Protein AF-A0A8T4P168-F1 (afdb_monomer)

Solvent-accessible surface area (backbone atoms only — not comparable to full-atom values): 16308 Å² total; per-residue (Å²): 66,37,39,33,42,54,56,84,93,56,62,52,74,46,79,44,95,67,90,56,65,54,75,40,40,10,32,57,65,22,35,38,28,57,47,72,60,78,30,40,90,79,39,18,34,35,45,41,40,83,88,78,70,44,48,30,32,42,36,44,50,79,42,62,70,87,74,62,68,58,48,36,40,33,43,56,89,64,36,40,36,41,30,28,84,94,44,38,40,38,40,33,36,48,73,81,41,64,35,39,44,41,36,41,80,52,75,43,49,31,39,38,28,33,47,72,38,48,68,86,59,77,83,80,64,37,73,44,78,50,77,49,77,60,96,85,26,43,36,38,40,36,41,38,28,36,28,64,92,84,38,97,48,63,74,46,79,74,53,54,40,22,39,17,35,41,43,79,60,67,42,70,48,80,61,74,40,80,42,81,44,64,17,60,57,25,48,75,71,69,45,78,76,38,59,47,77,32,34,36,44,35,36,40,38,35,30,42,37,24,45,10,52,30,74,43,61,68,58,7,45,52,50,23,50,52,48,59,78,36,48,68,64,51,53,49,46,45,49,51,55,52,57,55,58,55,67,38,67,73,48,43,60,50,66,68,36,85,88,55,55,70,67,58,39,52,52,50,52,49,52,54,50,53,54,63,45,36,32,23,70,42,99,92,49,73,46,38,40,64,35,84,77,86,35,73,50,73,40,72,79,73,64,107

Radius of gyration: 19.45 Å; Cα contacts (8 Å, |Δi|>4): 668; chains: 1; bounding box: 45×46×57 Å

Mean predicted aligned error: 3.8 Å

Foldseek 3Di:
DKEWEDDPVLIDIDDDPDFDWDKFFQLQLWIAIDTQDAQDPQHATWDQDPVVRWIKHWFRDKAFPPDFGFPYWYDPLQWIWTDGPPKIWIWGRFHPFSKIKIFIPDKGKIWTKTDTDTSPDDDAPQWDWDWDDDPLKIKIKIWRADPVVHDVDHRHTDAIKIKIKHAPVSDKDFPFDWDKDANNVCVVVVNDPRIGTITRTMMDIHGIMMIGIDSDHVSNVVRRVVCRVCVPVRVVVSVVVLVVLCVDPVLCVQVVDPVHDSVVSSVVSSVSSVQVSQFNDDPSDTAGFLDPDPGSDHDPVSGD

pLDDT: mean 94.68, std 4.89, range [67.25, 98.88]

Nearest PDB structures (foldseek):
  2eab-assembly2_B  TM=3.728E-01  e=1.094E-02  Bifidobacterium bifidum
  2ead-assembly1_A  TM=3.447E-01  e=8.810E-03  Bifidobacterium bifidum
  2eab-assembly1_A  TM=3.494E-01  e=1.036E-02  Bifidobacterium bifidum
  2eac-assembly2_B  TM=3.313E-01  e=7.490E-03  Bifidobacterium bifidum

Structure (mmCIF, N/CA/C/O backbone):
data_AF-A0A8T4P168-F1
#
_entry.id   AF-A0A8T4P168-F1
#
loop_
_atom_site.group_PDB
_atom_site.id
_atom_site.type_symbol
_atom_site.label_atom_id
_atom_site.label_alt_id
_atom_site.label_comp_id
_atom_site.label_asym_id
_atom_site.label_entity_id
_atom_site.label_seq_id
_atom_site.pdbx_PDB_ins_code
_atom_site.Cartn_x
_atom_site.Cartn_y
_atom_site.Cartn_z
_atom_site.occupancy
_atom_site.B_iso_or_equiv
_atom_site.auth_seq_id
_atom_site.auth_comp_id
_atom_site.auth_asym_id
_atom_site.auth_atom_id
_atom_site.pdbx_PDB_model_num
ATOM 1 N N . MET A 1 1 ? -21.324 -8.044 0.693 1.00 90.69 1 MET A N 1
ATOM 2 C CA . MET A 1 1 ? -20.057 -8.363 1.399 1.00 90.69 1 MET A CA 1
ATOM 3 C C . MET A 1 1 ? -20.182 -7.927 2.852 1.00 90.69 1 MET A C 1
ATOM 5 O O . MET A 1 1 ? -20.802 -6.907 3.120 1.00 90.69 1 MET A O 1
ATOM 9 N N . GLU A 1 2 ? -19.637 -8.694 3.790 1.00 95.25 2 GLU A N 1
ATOM 10 C CA . GLU A 1 2 ? -19.641 -8.364 5.217 1.00 95.25 2 GLU A CA 1
ATOM 11 C C . GLU A 1 2 ? -18.409 -7.521 5.579 1.00 95.25 2 GLU A C 1
ATOM 13 O O . GLU A 1 2 ? -17.279 -7.892 5.273 1.00 95.25 2 GLU A O 1
ATOM 18 N N . VAL A 1 3 ? -18.611 -6.392 6.256 1.00 95.94 3 VAL A N 1
ATOM 19 C CA . VAL A 1 3 ? -17.542 -5.569 6.830 1.00 95.94 3 VAL A CA 1
ATOM 20 C C . VAL A 1 3 ? -17.550 -5.734 8.339 1.00 95.94 3 VAL A C 1
ATOM 22 O O . VAL A 1 3 ? -18.575 -5.504 8.981 1.00 95.94 3 VAL A O 1
ATOM 25 N N . VAL A 1 4 ? -16.405 -6.104 8.908 1.00 96.50 4 VAL A N 1
ATOM 26 C CA . VAL A 1 4 ? -16.240 -6.366 10.339 1.00 96.50 4 VAL A CA 1
ATOM 27 C C . VAL A 1 4 ? -15.205 -5.421 10.934 1.00 96.50 4 VAL A C 1
ATOM 29 O O . VAL A 1 4 ? -14.033 -5.434 10.567 1.00 96.50 4 VAL A O 1
ATOM 32 N N . HIS A 1 5 ? -15.609 -4.638 11.925 1.00 96.19 5 HIS A N 1
ATOM 33 C CA . HIS A 1 5 ? -14.686 -3.935 12.809 1.00 96.19 5 HIS A CA 1
ATOM 34 C C . HIS A 1 5 ? -14.495 -4.784 14.062 1.00 96.19 5 HIS A C 1
ATOM 36 O O . HIS A 1 5 ? -15.472 -5.135 14.727 1.00 96.19 5 HIS A O 1
ATOM 42 N N . SER A 1 6 ? -13.253 -5.145 14.383 1.00 93.31 6 SER A N 1
ATOM 43 C CA . SER A 1 6 ? -12.964 -6.091 15.468 1.00 93.31 6 SER A CA 1
ATOM 44 C C . SER A 1 6 ? -11.919 -5.541 16.432 1.00 93.31 6 SER A C 1
ATOM 46 O O . SER A 1 6 ? -10.730 -5.522 16.119 1.00 93.31 6 SER A O 1
ATOM 48 N N . LEU A 1 7 ? -12.358 -5.174 17.637 1.00 89.44 7 LEU A N 1
ATOM 49 C CA . LEU A 1 7 ? -11.515 -4.718 18.739 1.00 89.44 7 LEU A CA 1
ATOM 50 C C . LEU A 1 7 ? -11.841 -5.472 20.040 1.00 89.44 7 LEU A C 1
ATOM 52 O O . LEU A 1 7 ? -12.508 -4.960 20.941 1.00 89.44 7 LEU A O 1
ATOM 56 N N . GLY A 1 8 ? -11.370 -6.716 20.147 1.00 84.00 8 GLY A N 1
ATOM 57 C CA . GLY A 1 8 ? -11.671 -7.576 21.296 1.00 84.00 8 GLY A CA 1
ATOM 58 C C . GLY A 1 8 ? -13.181 -7.774 21.455 1.00 84.00 8 GLY A C 1
ATOM 59 O O . GLY A 1 8 ? -13.846 -8.211 20.522 1.00 84.00 8 GLY A O 1
ATOM 60 N N . ILE A 1 9 ? -13.731 -7.415 22.619 1.00 82.06 9 ILE A N 1
ATOM 61 C CA . ILE A 1 9 ? -15.180 -7.498 22.886 1.00 82.06 9 ILE A CA 1
ATOM 62 C C . ILE A 1 9 ? -16.007 -6.434 22.143 1.00 82.06 9 ILE A C 1
ATOM 64 O O . ILE A 1 9 ? -17.230 -6.547 22.066 1.00 82.06 9 ILE A O 1
ATOM 68 N N . LEU A 1 10 ? -15.366 -5.380 21.626 1.00 89.06 10 LEU A N 1
ATOM 69 C CA . LEU A 1 10 ? -16.012 -4.365 20.801 1.00 89.06 10 LEU A CA 1
ATOM 70 C C . LEU A 1 10 ? -15.901 -4.791 19.340 1.00 89.06 10 LEU A C 1
ATOM 72 O O . LEU A 1 10 ? -14.904 -4.518 18.675 1.00 89.06 10 LEU A O 1
ATOM 76 N N . SER A 1 11 ? -16.936 -5.456 18.840 1.00 91.94 11 SER A N 1
ATOM 77 C CA . SER A 1 11 ? -17.046 -5.788 17.425 1.00 91.94 11 SER A CA 1
ATOM 78 C C . SER A 1 11 ? -18.383 -5.336 16.856 1.00 91.94 11 SER A C 1
ATOM 80 O O . SER A 1 11 ? -19.391 -5.288 17.565 1.00 91.94 11 SER A O 1
ATOM 82 N N . LEU A 1 12 ? -18.354 -4.966 15.581 1.00 94.38 12 LEU A N 1
ATOM 83 C CA . LEU A 1 12 ? -19.518 -4.628 14.784 1.00 94.38 12 LEU A CA 1
ATOM 84 C C . LEU A 1 12 ? -19.337 -5.222 13.398 1.00 94.38 12 LEU A C 1
ATOM 86 O O . LEU A 1 12 ? -18.260 -5.104 12.811 1.00 94.38 12 LEU A O 1
ATOM 90 N N . ASN A 1 13 ? -20.398 -5.820 12.882 1.00 94.94 13 ASN A N 1
ATOM 91 C CA . ASN A 1 13 ? -20.471 -6.312 11.522 1.00 94.94 13 ASN A CA 1
ATOM 92 C C . ASN A 1 13 ? -21.625 -5.642 10.773 1.00 94.94 13 ASN A C 1
ATOM 94 O O . ASN A 1 13 ? -22.653 -5.291 11.355 1.00 94.94 13 ASN A O 1
ATOM 98 N N . ARG A 1 14 ? -21.440 -5.434 9.471 1.00 94.00 14 ARG A N 1
ATOM 99 C CA . ARG A 1 14 ? -22.464 -4.871 8.593 1.00 94.00 14 ARG A CA 1
ATOM 100 C C . ARG A 1 14 ? -22.331 -5.450 7.195 1.00 94.00 14 ARG A C 1
ATOM 102 O O . ARG A 1 14 ? -21.229 -5.521 6.663 1.00 94.00 14 ARG A O 1
ATOM 109 N N . ASN A 1 15 ? -23.455 -5.803 6.585 1.00 95.81 15 ASN A N 1
ATOM 110 C CA . ASN A 1 15 ? -23.491 -6.146 5.169 1.00 95.81 15 ASN A CA 1
ATOM 111 C C . ASN A 1 15 ? -23.587 -4.876 4.323 1.00 95.81 15 ASN A C 1
ATOM 113 O O . ASN A 1 15 ? -24.364 -3.972 4.638 1.00 95.81 15 ASN A O 1
ATOM 117 N N . VAL A 1 16 ? -22.777 -4.822 3.272 1.00 92.88 16 VAL A N 1
ATOM 118 C CA . VAL A 1 16 ? -22.724 -3.731 2.297 1.00 92.88 16 VAL A CA 1
ATOM 119 C C . VAL A 1 16 ? -22.718 -4.304 0.882 1.00 92.88 16 VAL A C 1
ATOM 121 O O . VAL A 1 16 ? -22.097 -5.344 0.630 1.00 92.88 16 VAL A O 1
ATOM 124 N N . ASP A 1 17 ? -23.375 -3.595 -0.032 1.00 88.94 17 ASP A N 1
ATOM 125 C CA . ASP A 1 17 ? -23.484 -3.956 -1.454 1.00 88.94 17 ASP A CA 1
ATOM 126 C C . ASP A 1 17 ? -22.565 -3.098 -2.343 1.00 88.94 17 ASP A C 1
ATOM 128 O O . ASP A 1 17 ? -22.668 -3.094 -3.566 1.00 88.94 17 ASP A O 1
ATOM 132 N N . GLU A 1 18 ? -21.640 -2.371 -1.719 1.00 87.88 18 GLU A N 1
ATOM 133 C CA . GLU A 1 18 ? -20.690 -1.477 -2.375 1.00 87.88 18 GLU A CA 1
ATOM 134 C C . GLU A 1 18 ? -19.318 -2.144 -2.555 1.00 87.88 18 GLU A C 1
ATOM 136 O O . GLU A 1 18 ? -18.933 -3.057 -1.815 1.00 87.88 18 GLU A O 1
ATOM 141 N N . ASN A 1 19 ? -18.534 -1.646 -3.516 1.00 90.62 19 ASN A N 1
ATOM 142 C CA . ASN A 1 19 ? -17.121 -1.996 -3.619 1.00 90.62 19 ASN A CA 1
ATOM 143 C C . ASN A 1 19 ? -16.352 -1.294 -2.498 1.00 90.62 19 ASN A C 1
ATOM 145 O O . ASN A 1 19 ? -15.977 -0.131 -2.634 1.00 90.62 19 ASN A O 1
ATOM 149 N N . VAL A 1 20 ? -16.124 -1.997 -1.391 1.00 92.56 20 VAL A N 1
ATOM 150 C CA . VAL A 1 20 ? -15.368 -1.451 -0.262 1.00 92.56 20 VAL A CA 1
ATOM 151 C C . VAL A 1 20 ? -13.930 -1.953 -0.243 1.00 92.56 20 VAL A C 1
ATOM 153 O O . VAL A 1 20 ? -13.579 -2.988 -0.818 1.00 92.56 20 VAL A O 1
ATOM 156 N N . GLY A 1 21 ? -13.094 -1.197 0.452 1.00 94.81 21 GLY A N 1
ATOM 157 C CA . GLY A 1 21 ? -11.687 -1.494 0.627 1.00 94.81 21 GLY A CA 1
ATOM 158 C C . GLY A 1 21 ? -11.177 -0.981 1.958 1.00 94.81 21 GLY A C 1
ATOM 159 O O . GLY A 1 21 ? -11.940 -0.598 2.846 1.00 94.81 21 GLY A O 1
ATOM 160 N N . PHE A 1 22 ? -9.862 -0.968 2.087 1.00 96.50 22 PHE A N 1
ATOM 161 C CA . PHE A 1 22 ? -9.174 -0.433 3.252 1.00 96.50 22 PHE A CA 1
ATOM 162 C C . PHE A 1 22 ? -8.092 0.557 2.825 1.00 96.50 22 PHE A C 1
ATOM 164 O O . PHE A 1 22 ? -7.719 0.638 1.652 1.00 96.50 22 PHE A O 1
ATOM 171 N N . LEU A 1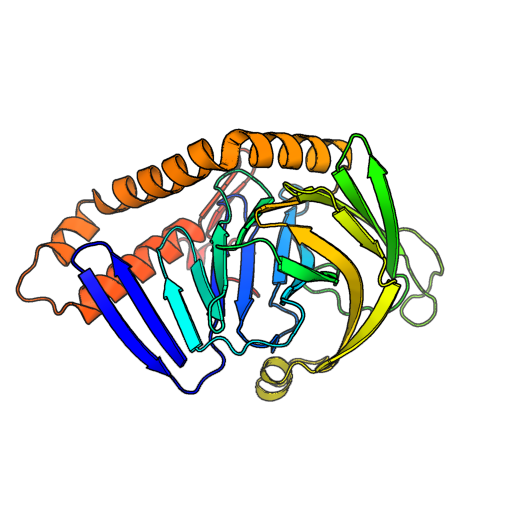 23 ? -7.583 1.306 3.798 1.00 97.38 23 LEU A N 1
ATOM 172 C CA . LEU A 1 23 ? -6.402 2.142 3.651 1.00 97.38 23 LEU A CA 1
ATOM 173 C C . LEU A 1 23 ? -5.518 1.952 4.883 1.00 97.38 23 LEU A C 1
ATOM 175 O O . LEU A 1 23 ? -5.997 2.064 6.010 1.00 97.38 23 LEU A O 1
ATOM 179 N N . LEU A 1 24 ? -4.239 1.658 4.662 1.00 97.81 24 LEU A N 1
ATOM 180 C CA . LEU A 1 24 ? -3.225 1.530 5.710 1.00 97.81 24 LEU A CA 1
ATOM 181 C C . LEU A 1 24 ? -2.062 2.469 5.391 1.00 97.81 24 LEU A C 1
ATOM 183 O O . LEU A 1 24 ? -1.682 2.601 4.230 1.00 97.81 24 LEU A O 1
ATOM 187 N N . THR A 1 25 ? -1.481 3.102 6.406 1.00 96.94 25 THR A N 1
ATOM 188 C CA . THR A 1 25 ? -0.329 4.009 6.266 1.00 96.94 25 THR A CA 1
ATOM 189 C C . THR A 1 25 ? 0.834 3.520 7.122 1.00 96.94 25 THR A C 1
ATOM 191 O O . THR A 1 25 ? 0.656 2.647 7.964 1.00 96.94 25 THR A O 1
ATOM 194 N N . ASN A 1 26 ? 2.023 4.086 6.916 1.00 95.62 26 ASN A N 1
ATOM 195 C CA . ASN A 1 26 ? 3.238 3.706 7.645 1.00 95.62 26 ASN A CA 1
ATOM 196 C C . ASN A 1 26 ? 3.860 4.848 8.474 1.00 95.62 26 ASN A C 1
ATOM 198 O O . ASN A 1 26 ? 5.039 4.782 8.828 1.00 95.62 26 ASN A O 1
ATOM 202 N N . LYS A 1 27 ? 3.129 5.950 8.698 1.00 93.19 27 LYS A N 1
ATOM 203 C CA . LYS A 1 27 ? 3.628 7.198 9.323 1.00 93.19 27 LYS A CA 1
ATOM 204 C C . LYS A 1 27 ? 4.854 7.857 8.656 1.00 93.19 27 LYS A C 1
ATOM 206 O O . LYS A 1 27 ? 5.373 8.848 9.166 1.00 93.19 27 LYS A O 1
ATOM 211 N N . LYS A 1 28 ? 5.283 7.373 7.486 1.00 94.25 28 LYS A N 1
ATOM 212 C CA . LYS A 1 28 ? 6.242 8.027 6.575 1.00 94.25 28 LYS A CA 1
ATOM 213 C C . LYS A 1 28 ? 5.550 8.659 5.367 1.00 94.25 28 LYS A C 1
ATOM 215 O O . LYS A 1 28 ? 6.213 9.091 4.436 1.00 94.25 28 LYS A O 1
ATOM 220 N N . GLY A 1 29 ? 4.221 8.699 5.369 1.00 94.56 29 GLY A N 1
ATOM 221 C CA . GLY A 1 29 ? 3.399 9.221 4.280 1.00 94.56 29 GLY A CA 1
ATOM 222 C C . GLY A 1 29 ? 3.066 8.193 3.194 1.00 94.56 29 GLY A C 1
ATOM 223 O O . GLY A 1 29 ? 2.070 8.346 2.494 1.00 94.56 29 GLY A O 1
ATOM 224 N N . SER A 1 30 ? 3.821 7.103 3.083 1.00 97.25 30 SER A N 1
ATOM 225 C CA . SER A 1 30 ? 3.464 6.000 2.188 1.00 97.25 30 SER A CA 1
ATOM 226 C C . SER A 1 30 ? 2.226 5.261 2.710 1.00 97.25 30 SER A C 1
ATOM 228 O O . SER A 1 30 ? 1.982 5.171 3.920 1.00 97.25 30 SER A O 1
ATOM 230 N N . TYR A 1 31 ? 1.432 4.716 1.794 1.00 98.19 31 TYR A N 1
ATOM 231 C CA . TYR A 1 31 ? 0.180 4.041 2.128 1.00 98.19 31 TYR A CA 1
ATOM 232 C C . TYR A 1 31 ? -0.154 2.948 1.117 1.00 98.19 31 TYR A C 1
ATOM 234 O O . TYR A 1 31 ? 0.346 2.945 -0.007 1.00 98.19 31 TYR A O 1
ATOM 242 N N . CYS A 1 32 ? -1.029 2.028 1.508 1.00 98.31 32 CYS A N 1
ATOM 243 C CA . CYS A 1 32 ? -1.715 1.148 0.576 1.00 98.31 32 CYS A CA 1
ATOM 244 C C . CYS A 1 32 ? -3.224 1.337 0.689 1.00 98.31 32 CYS A C 1
ATOM 246 O O . CYS A 1 32 ? -3.750 1.612 1.769 1.00 98.31 32 CYS A O 1
ATOM 248 N N . SER A 1 33 ? -3.925 1.196 -0.430 1.00 97.56 33 SER A N 1
ATOM 249 C CA . SER A 1 33 ? -5.377 1.145 -0.458 1.00 97.56 33 SER A CA 1
ATOM 250 C C . SER A 1 33 ? -5.846 0.138 -1.493 1.00 97.56 33 SER A C 1
ATOM 252 O O . SER A 1 33 ? -5.661 0.344 -2.689 1.00 97.56 33 SER A O 1
ATOM 254 N N . PHE A 1 34 ? -6.449 -0.953 -1.027 1.00 96.88 34 PHE A N 1
ATOM 255 C CA . PHE A 1 34 ? -6.939 -2.027 -1.884 1.00 96.88 34 PHE A CA 1
ATOM 256 C C . PHE A 1 34 ? -8.421 -2.277 -1.636 1.00 96.88 34 PHE A C 1
ATOM 258 O O . PHE A 1 34 ? -8.897 -2.251 -0.500 1.00 96.88 34 PHE A O 1
ATOM 265 N N . TYR A 1 35 ? -9.132 -2.523 -2.730 1.00 94.12 35 TYR A N 1
ATOM 266 C CA . TYR A 1 35 ? -10.568 -2.784 -2.782 1.00 94.12 35 TYR A CA 1
ATOM 267 C C . TYR A 1 35 ? -10.808 -4.206 -3.301 1.00 94.12 35 TYR A C 1
ATOM 269 O O . TYR A 1 35 ? -9.853 -4.894 -3.675 1.00 94.12 35 TYR A O 1
ATOM 277 N N . ASN A 1 36 ? -12.056 -4.681 -3.285 1.00 87.50 36 ASN A N 1
ATOM 278 C CA . ASN A 1 36 ? -12.392 -5.986 -3.868 1.00 87.50 36 ASN A CA 1
ATOM 279 C C . ASN A 1 36 ? -12.063 -6.017 -5.369 1.00 87.50 36 ASN A C 1
ATOM 281 O O . ASN A 1 36 ? -11.365 -6.914 -5.836 1.00 87.50 36 ASN A O 1
ATOM 285 N N . ALA A 1 37 ? -12.500 -4.987 -6.090 1.00 88.56 37 ALA A N 1
ATOM 286 C CA . ALA A 1 37 ? -12.103 -4.729 -7.466 1.00 88.56 37 ALA A CA 1
ATOM 287 C C . ALA A 1 37 ? -11.434 -3.349 -7.554 1.00 88.56 37 ALA A C 1
ATOM 289 O O . ALA A 1 37 ? -11.946 -2.403 -6.941 1.00 88.56 37 ALA A O 1
ATOM 290 N N . PRO A 1 38 ? -10.331 -3.192 -8.306 1.00 92.50 38 PRO A N 1
ATOM 291 C CA . PRO A 1 38 ? -9.791 -1.870 -8.577 1.00 92.50 38 PRO A CA 1
ATOM 292 C C . PRO A 1 38 ? -10.824 -1.011 -9.304 1.00 92.50 38 PRO A C 1
ATOM 294 O O . PRO A 1 38 ? -11.298 -1.367 -10.380 1.00 92.50 38 PRO A O 1
ATOM 297 N N . SER A 1 39 ? -11.191 0.114 -8.701 1.00 95.31 39 SER A N 1
ATOM 298 C CA . SER A 1 39 ? -12.195 1.041 -9.228 1.00 95.31 39 SER A CA 1
ATOM 299 C C . SER A 1 39 ? -11.666 2.460 -9.404 1.00 95.31 39 SER A C 1
ATOM 301 O O . SER A 1 39 ? -12.339 3.270 -10.035 1.00 95.31 39 SER A O 1
ATOM 303 N N . SER A 1 40 ? -10.467 2.768 -8.896 1.00 96.06 40 SER A N 1
ATOM 304 C CA . SER A 1 40 ? -9.823 4.075 -9.052 1.00 96.06 40 SER A CA 1
ATOM 305 C C . SER A 1 40 ? -8.318 3.956 -9.269 1.00 96.06 40 SER A C 1
ATOM 307 O O . SER A 1 40 ? -7.636 3.193 -8.585 1.00 96.06 40 SER A O 1
ATOM 309 N N . ARG A 1 41 ? -7.756 4.811 -10.131 1.00 94.75 41 ARG A N 1
ATOM 310 C CA . ARG A 1 41 ? -6.303 4.933 -10.350 1.00 94.75 41 ARG A CA 1
ATOM 311 C C . ARG A 1 41 ? -5.532 5.367 -9.102 1.00 94.75 41 ARG A C 1
ATOM 313 O O . ARG A 1 41 ? -4.309 5.214 -9.060 1.00 94.75 41 ARG A O 1
ATOM 320 N N . TYR A 1 42 ? -6.242 5.874 -8.096 1.00 95.00 42 TYR A N 1
ATOM 321 C CA . TYR A 1 42 ? -5.718 6.286 -6.796 1.00 95.00 42 TYR A CA 1
ATOM 322 C C . TYR A 1 42 ? -5.738 5.174 -5.730 1.00 95.00 42 TYR A C 1
ATOM 324 O O . TYR A 1 42 ? -5.383 5.422 -4.581 1.00 95.00 42 TYR A O 1
ATOM 332 N N . GLN A 1 43 ? -6.124 3.951 -6.101 1.00 96.94 43 GLN A N 1
ATOM 333 C CA . GLN A 1 43 ? -5.935 2.739 -5.300 1.00 96.94 43 GLN A CA 1
ATOM 334 C C . GLN A 1 43 ? -4.610 2.062 -5.677 1.00 96.94 43 GLN A C 1
ATOM 336 O O . GLN A 1 43 ? -4.100 2.259 -6.784 1.00 96.94 43 GLN A O 1
ATOM 341 N N . GLY A 1 44 ? -4.037 1.298 -4.751 1.00 98.06 44 GLY A N 1
ATOM 342 C CA . GLY A 1 44 ? -2.757 0.611 -4.908 1.00 98.06 44 GLY A CA 1
ATOM 343 C C . GLY A 1 44 ? -1.803 0.812 -3.732 1.00 98.06 44 GLY A C 1
ATOM 344 O O . GLY A 1 44 ? -2.201 1.255 -2.656 1.00 98.06 44 GLY A O 1
ATOM 345 N N . LEU A 1 45 ? -0.526 0.500 -3.946 1.00 98.81 45 LEU A N 1
ATOM 346 C CA . LEU A 1 45 ? 0.573 0.779 -3.021 1.00 98.81 45 LEU A CA 1
ATOM 347 C C . LEU A 1 45 ? 1.335 2.027 -3.481 1.00 98.81 45 LEU A C 1
ATOM 349 O O . LEU A 1 45 ? 1.777 2.099 -4.633 1.00 98.81 45 LEU A O 1
ATOM 353 N N . PHE A 1 46 ? 1.509 2.980 -2.571 1.00 98.62 46 PHE A N 1
ATOM 354 C CA . PHE A 1 46 ? 2.113 4.279 -2.828 1.00 98.62 46 PHE A CA 1
ATOM 355 C C . PHE A 1 46 ? 3.293 4.552 -1.899 1.00 98.62 46 PHE A C 1
ATOM 357 O O . PHE A 1 46 ? 3.245 4.267 -0.705 1.00 98.62 46 PHE A O 1
ATOM 364 N N . TYR A 1 47 ? 4.323 5.164 -2.468 1.00 98.06 47 TYR A N 1
ATOM 365 C CA . TYR A 1 47 ? 5.548 5.612 -1.829 1.00 98.06 47 TYR A CA 1
ATOM 366 C C . TYR A 1 47 ? 5.587 7.139 -1.783 1.00 98.06 47 TYR A C 1
ATOM 368 O O . TYR A 1 47 ? 5.484 7.793 -2.824 1.00 98.06 47 TYR A O 1
ATOM 376 N N . PHE A 1 48 ? 5.786 7.697 -0.594 1.00 96.88 48 PHE A N 1
ATOM 377 C CA . PHE A 1 48 ? 6.021 9.122 -0.404 1.00 96.88 48 PHE A CA 1
ATOM 378 C C . PHE A 1 48 ? 7.523 9.417 -0.343 1.00 96.88 48 PHE A C 1
ATOM 380 O O . PHE A 1 48 ? 8.239 8.890 0.515 1.00 96.88 48 PHE A O 1
ATOM 387 N N . ASP A 1 49 ? 7.998 10.267 -1.250 1.00 94.50 49 ASP A N 1
ATOM 388 C CA . ASP A 1 49 ? 9.353 10.806 -1.217 1.00 94.50 49 ASP A CA 1
ATOM 389 C C . ASP A 1 49 ? 9.374 12.063 -0.348 1.00 94.50 49 ASP A C 1
ATOM 391 O O . ASP A 1 49 ? 8.963 13.141 -0.770 1.00 94.50 49 ASP A O 1
ATOM 395 N N . GLU A 1 50 ? 9.893 11.934 0.869 1.00 90.06 50 GLU A N 1
ATOM 396 C CA . GLU A 1 50 ? 9.987 13.051 1.808 1.00 90.06 50 GLU A CA 1
ATOM 397 C C . GLU A 1 50 ? 10.890 14.195 1.322 1.00 90.06 50 GLU A C 1
ATOM 399 O O . GLU A 1 50 ? 10.743 15.325 1.781 1.00 90.06 50 GLU A O 1
ATOM 404 N N . LYS A 1 51 ? 11.834 13.936 0.408 1.00 90.19 51 LYS A N 1
ATOM 405 C CA . LYS A 1 51 ? 12.762 14.972 -0.062 1.00 90.19 51 LYS A CA 1
ATOM 406 C C . LYS A 1 51 ? 12.099 15.886 -1.074 1.00 90.19 51 LYS A C 1
ATOM 408 O O . LYS A 1 51 ? 12.340 17.088 -1.054 1.00 90.19 51 LYS A O 1
ATOM 413 N N . THR A 1 52 ? 11.303 15.311 -1.971 1.00 92.06 52 THR A N 1
ATOM 414 C CA . THR A 1 52 ? 10.617 16.071 -3.022 1.00 92.06 52 THR A CA 1
ATOM 415 C C . THR A 1 52 ? 9.163 16.375 -2.680 1.00 92.06 52 THR A C 1
ATOM 417 O O . THR A 1 52 ? 8.535 17.157 -3.383 1.00 92.06 52 THR A O 1
ATOM 420 N N . MET A 1 53 ? 8.639 15.796 -1.593 1.00 91.69 53 MET A N 1
ATOM 421 C CA . MET A 1 53 ? 7.226 15.852 -1.203 1.00 91.69 53 MET A CA 1
ATOM 422 C C . MET A 1 53 ? 6.286 15.271 -2.273 1.00 91.69 53 MET A C 1
ATOM 424 O O . MET A 1 53 ? 5.102 15.606 -2.329 1.00 91.69 53 MET A O 1
ATOM 428 N N . ASP A 1 54 ? 6.806 14.372 -3.111 1.00 94.69 54 ASP A N 1
ATOM 429 C CA . ASP A 1 54 ? 6.041 13.697 -4.154 1.00 94.69 54 ASP A CA 1
ATOM 430 C C . ASP A 1 54 ? 5.516 12.345 -3.683 1.00 94.69 54 ASP A C 1
ATOM 432 O O . ASP A 1 54 ? 6.140 11.629 -2.900 1.00 94.69 54 ASP A O 1
ATOM 436 N N . MET A 1 55 ? 4.395 11.938 -4.269 1.00 97.38 55 MET A N 1
ATOM 437 C CA . MET A 1 55 ? 3.818 10.614 -4.083 1.00 97.38 55 MET A CA 1
ATOM 438 C C . MET A 1 55 ? 3.922 9.813 -5.379 1.00 97.38 55 MET A C 1
ATOM 440 O O . MET A 1 55 ? 3.480 10.285 -6.430 1.00 97.38 55 MET A O 1
ATOM 444 N N . TYR A 1 56 ? 4.428 8.586 -5.300 1.00 98.19 56 TYR A N 1
ATOM 445 C CA . TYR A 1 56 ? 4.576 7.664 -6.424 1.00 98.19 56 TYR A CA 1
ATOM 446 C C . TYR A 1 56 ? 3.762 6.396 -6.181 1.00 98.19 56 TYR A C 1
ATOM 448 O O . TYR A 1 56 ? 3.863 5.782 -5.126 1.00 98.19 56 TYR A O 1
ATOM 456 N N . LYS A 1 57 ? 2.969 5.974 -7.161 1.00 98.38 57 LYS A N 1
ATOM 457 C CA . LYS A 1 57 ? 2.337 4.652 -7.166 1.00 98.38 57 LYS A CA 1
ATOM 458 C C . LYS A 1 57 ? 3.367 3.609 -7.591 1.00 98.38 57 LYS A C 1
ATOM 460 O O . LYS A 1 57 ? 4.228 3.925 -8.408 1.00 98.38 57 LYS A O 1
ATOM 465 N N . PHE A 1 58 ? 3.269 2.398 -7.051 1.00 98.62 58 PHE A N 1
ATOM 466 C CA . PHE A 1 58 ? 4.096 1.243 -7.412 1.00 98.62 58 PHE A CA 1
ATOM 467 C C . PHE A 1 58 ? 3.228 0.071 -7.876 1.00 98.62 58 PHE A C 1
ATOM 469 O O . PHE A 1 58 ? 3.266 -0.330 -9.040 1.00 98.62 58 PHE A O 1
ATOM 476 N N . ILE A 1 59 ? 2.420 -0.463 -6.959 1.00 98.75 59 ILE A N 1
ATOM 477 C CA . ILE A 1 59 ? 1.529 -1.599 -7.207 1.00 98.75 59 ILE A CA 1
ATOM 478 C C . ILE A 1 59 ? 0.127 -1.048 -7.430 1.00 98.75 59 ILE A C 1
ATOM 480 O O . ILE A 1 59 ? -0.328 -0.193 -6.675 1.00 98.75 59 ILE A O 1
ATOM 484 N N . GLU A 1 60 ? -0.560 -1.528 -8.457 1.00 97.94 60 GLU A N 1
ATOM 485 C CA . GLU A 1 60 ? -1.970 -1.229 -8.681 1.00 97.94 60 GLU A CA 1
ATOM 486 C C . GLU A 1 60 ? -2.864 -2.190 -7.906 1.00 97.94 60 GLU A C 1
ATOM 488 O O . GLU A 1 60 ? -3.688 -1.739 -7.114 1.00 97.94 60 GLU A O 1
ATOM 493 N N . AS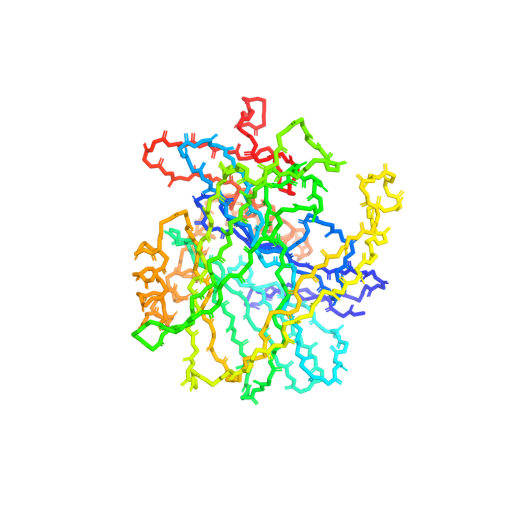N A 1 61 ? -2.635 -3.495 -8.049 1.00 96.94 61 ASN A N 1
ATOM 494 C CA . ASN A 1 61 ? -3.372 -4.509 -7.312 1.00 96.94 61 ASN A CA 1
ATOM 495 C C . ASN A 1 61 ? -2.549 -5.788 -7.104 1.00 96.94 61 ASN A C 1
ATOM 497 O O . ASN A 1 61 ? -1.587 -6.068 -7.828 1.00 96.94 61 ASN A O 1
ATOM 501 N N . ILE A 1 62 ? -2.969 -6.573 -6.114 1.00 96.75 62 ILE A N 1
ATOM 502 C CA . ILE A 1 62 ? -2.506 -7.937 -5.855 1.00 96.75 62 ILE A CA 1
ATOM 503 C C . ILE A 1 62 ? -3.730 -8.848 -5.953 1.00 96.75 62 ILE A C 1
ATOM 505 O O . ILE A 1 62 ? -4.689 -8.695 -5.189 1.00 96.75 62 ILE A O 1
ATOM 509 N N . GLU A 1 63 ? -3.709 -9.781 -6.902 1.00 94.81 63 GLU A N 1
ATOM 510 C CA . GLU A 1 63 ? -4.839 -10.677 -7.167 1.00 94.81 63 GLU A CA 1
ATOM 511 C C . GLU A 1 63 ? -4.433 -12.128 -6.959 1.00 94.81 63 GLU A C 1
ATOM 513 O O . GLU A 1 63 ? -3.440 -12.582 -7.516 1.00 94.81 63 GLU A O 1
ATOM 518 N N . ILE A 1 64 ? -5.230 -12.872 -6.197 1.00 93.06 64 ILE A N 1
ATOM 519 C CA . ILE A 1 64 ? -5.071 -14.321 -6.070 1.00 93.06 64 ILE A CA 1
ATOM 520 C C . ILE A 1 64 ? -5.523 -14.974 -7.378 1.00 93.06 64 ILE A C 1
ATOM 522 O O . ILE A 1 64 ? -6.567 -14.615 -7.931 1.00 93.06 64 ILE A O 1
ATOM 526 N N . ASN A 1 65 ? -4.731 -15.917 -7.882 1.00 86.88 65 ASN A N 1
ATOM 527 C CA . ASN A 1 65 ? -5.067 -16.675 -9.080 1.00 86.88 65 ASN A CA 1
ATOM 528 C C . ASN A 1 65 ? -6.311 -17.557 -8.830 1.00 86.88 65 ASN A C 1
ATOM 530 O O . ASN A 1 65 ? -6.411 -18.177 -7.780 1.00 86.88 65 ASN A O 1
ATOM 534 N N . GLY A 1 66 ? -7.247 -17.627 -9.784 1.00 75.25 66 GLY A N 1
ATOM 535 C CA . GLY A 1 66 ? -8.464 -18.457 -9.662 1.00 75.25 66 GLY A CA 1
ATOM 536 C C . GLY A 1 66 ? -9.779 -17.717 -9.371 1.00 75.25 66 GLY A C 1
ATOM 537 O O . GLY A 1 66 ? -10.825 -18.342 -9.458 1.00 75.25 66 GLY A O 1
ATOM 538 N N . ASN A 1 67 ? -9.737 -16.391 -9.172 1.00 67.62 67 ASN A N 1
ATOM 539 C CA . ASN A 1 67 ? -10.883 -15.491 -8.949 1.00 67.62 67 ASN A CA 1
ATOM 540 C C . ASN A 1 67 ? -11.779 -15.850 -7.753 1.00 67.62 67 ASN A C 1
ATOM 542 O O . ASN A 1 67 ? -12.778 -16.549 -7.889 1.00 67.62 67 ASN A O 1
ATOM 546 N N . ASN A 1 68 ? -11.494 -15.229 -6.609 1.00 67.25 68 ASN A N 1
ATOM 547 C CA . ASN A 1 68 ? -12.274 -15.420 -5.396 1.00 67.25 68 ASN A CA 1
ATOM 548 C C . ASN A 1 68 ? -12.820 -14.059 -4.952 1.00 67.25 68 ASN A C 1
ATOM 550 O O . ASN A 1 68 ? -12.064 -13.194 -4.494 1.00 67.25 68 ASN A O 1
ATOM 554 N N . ASN A 1 69 ? -14.129 -13.860 -5.112 1.00 84.44 69 ASN A N 1
ATOM 555 C CA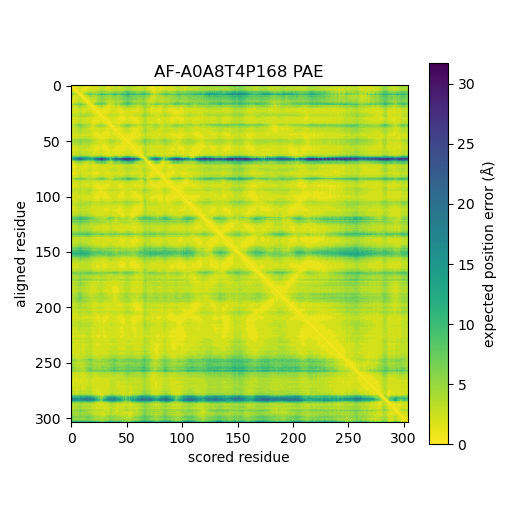 . ASN A 1 69 ? -14.820 -12.663 -4.638 1.00 84.44 69 ASN A CA 1
ATOM 556 C C . ASN A 1 69 ? -14.575 -12.471 -3.135 1.00 84.44 69 ASN A C 1
ATOM 558 O O . ASN A 1 69 ? -14.699 -13.414 -2.348 1.00 84.44 69 ASN A O 1
ATOM 562 N N . VAL A 1 70 ? -14.263 -11.242 -2.716 1.00 86.75 70 VAL A N 1
ATOM 563 C CA . VAL A 1 70 ? -14.159 -10.920 -1.290 1.00 86.75 70 VAL A CA 1
ATOM 564 C C . VAL A 1 70 ? -15.559 -10.900 -0.692 1.00 86.75 70 VAL A C 1
ATOM 566 O O . VAL A 1 70 ? -16.382 -10.050 -1.033 1.00 86.75 70 VAL A O 1
ATOM 569 N N . PHE A 1 71 ? -15.833 -11.822 0.225 1.00 90.44 71 PHE A N 1
ATOM 570 C CA . PHE A 1 71 ? -17.118 -11.872 0.925 1.00 90.44 71 PHE A CA 1
ATOM 571 C C . PHE A 1 71 ? -17.046 -11.240 2.317 1.00 90.44 71 PHE A C 1
ATOM 573 O O . PHE A 1 71 ? -18.081 -10.824 2.834 1.00 90.44 71 PHE A O 1
ATOM 580 N N . ASN A 1 72 ? -15.844 -11.112 2.892 1.00 95.00 72 ASN A N 1
ATOM 581 C CA . ASN A 1 72 ? -15.616 -10.484 4.191 1.00 95.00 72 ASN A CA 1
ATOM 582 C C . ASN A 1 72 ? -14.387 -9.558 4.154 1.00 95.00 72 ASN A C 1
ATOM 584 O O . ASN A 1 72 ? -13.319 -9.958 3.683 1.00 95.00 72 ASN A O 1
ATOM 588 N N . LEU A 1 73 ? -14.540 -8.340 4.675 1.00 96.62 73 LEU A N 1
ATOM 589 C CA . LEU A 1 73 ? -13.452 -7.406 4.956 1.00 96.62 73 LEU A CA 1
ATOM 590 C C . LEU A 1 73 ? -13.431 -7.094 6.450 1.00 96.62 73 LEU A C 1
ATOM 592 O O . LEU A 1 73 ? -14.384 -6.543 6.998 1.00 96.62 73 LEU A O 1
ATOM 596 N N . LYS A 1 74 ? -12.304 -7.355 7.097 1.00 97.06 74 LYS A N 1
ATOM 597 C CA . LYS A 1 74 ? -12.089 -7.059 8.506 1.00 97.06 74 LYS A CA 1
ATOM 598 C C . LYS A 1 74 ? -11.083 -5.932 8.680 1.00 97.06 74 LYS A C 1
ATOM 600 O O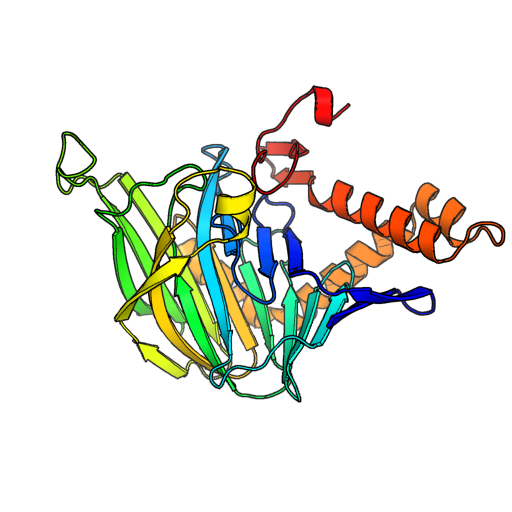 . LYS A 1 74 ? -9.947 -5.994 8.213 1.00 97.06 74 LYS A O 1
ATOM 605 N N . ASN A 1 75 ? -11.500 -4.925 9.434 1.00 97.12 75 ASN A N 1
ATOM 606 C CA . ASN A 1 75 ? -10.648 -3.871 9.951 1.00 97.12 75 ASN A CA 1
ATOM 607 C C . ASN A 1 75 ? -10.141 -4.271 11.346 1.00 97.12 75 ASN A C 1
ATOM 609 O O . ASN A 1 75 ? -10.902 -4.298 12.321 1.00 97.12 75 ASN A O 1
ATOM 613 N N . GLY A 1 76 ? -8.849 -4.588 11.417 1.00 96.38 76 GLY A N 1
ATOM 614 C CA . GLY A 1 76 ? -8.119 -4.872 12.650 1.00 96.38 76 GLY A CA 1
ATOM 615 C C . GLY A 1 76 ? -7.426 -3.649 13.256 1.00 96.38 76 GLY A C 1
ATOM 616 O O . GLY A 1 76 ? -6.669 -3.808 14.208 1.00 96.38 76 GLY A O 1
ATOM 617 N N . PHE A 1 77 ? -7.675 -2.449 12.724 1.00 95.25 77 PHE A N 1
ATOM 618 C CA . PHE A 1 77 ? -7.135 -1.131 13.099 1.00 95.25 77 PHE A CA 1
ATOM 619 C C . PHE A 1 77 ? -5.641 -0.898 12.824 1.00 95.25 77 PHE A C 1
ATOM 621 O O . PHE A 1 77 ? -5.264 0.215 12.468 1.00 95.25 77 PHE A O 1
ATOM 628 N N . TYR A 1 78 ? -4.804 -1.926 12.939 1.00 95.12 78 TYR A N 1
ATOM 629 C CA . TYR A 1 78 ? -3.378 -1.912 12.563 1.00 95.12 78 TYR A CA 1
ATOM 630 C C . TYR A 1 78 ? -3.066 -2.892 11.417 1.00 95.12 78 TYR A C 1
ATOM 632 O O . TYR A 1 78 ? -1.933 -3.021 10.964 1.00 95.12 78 TYR A O 1
ATOM 640 N N . PHE A 1 79 ? -4.090 -3.592 10.929 1.00 97.56 79 PHE A N 1
ATOM 641 C CA . PHE A 1 79 ? -4.044 -4.450 9.752 1.00 97.56 79 PHE A CA 1
ATOM 642 C C . PHE A 1 79 ? -5.431 -4.504 9.108 1.00 97.56 79 PHE A C 1
ATOM 644 O O . PHE A 1 79 ? -6.443 -4.181 9.743 1.00 97.56 79 PHE A O 1
ATOM 651 N N . ALA A 1 80 ? -5.474 -4.958 7.861 1.00 98.00 80 ALA A N 1
ATOM 652 C CA . ALA A 1 80 ? -6.708 -5.321 7.179 1.00 98.00 80 ALA A CA 1
ATOM 653 C C . ALA A 1 80 ? -6.668 -6.802 6.802 1.00 98.00 80 ALA A C 1
ATOM 655 O O . ALA A 1 80 ? -5.613 -7.319 6.442 1.00 98.00 80 ALA A O 1
ATOM 656 N N . GLU A 1 81 ? -7.807 -7.480 6.882 1.00 97.69 81 GLU A N 1
ATOM 657 C CA . GLU A 1 81 ? -7.951 -8.884 6.496 1.00 97.69 81 GLU A CA 1
ATOM 658 C C . GLU A 1 81 ? -9.095 -9.012 5.484 1.00 97.69 81 GLU A C 1
ATOM 660 O O . GLU A 1 81 ? -10.169 -8.453 5.700 1.00 97.69 81 GLU A O 1
ATOM 665 N N . ARG A 1 82 ? -8.879 -9.722 4.376 1.00 95.88 82 ARG A N 1
ATOM 666 C CA . ARG A 1 82 ? -9.932 -10.076 3.410 1.00 95.88 82 ARG A CA 1
ATOM 667 C C . ARG A 1 82 ? -10.129 -11.580 3.425 1.00 95.88 82 ARG A C 1
ATOM 669 O O . ARG A 1 82 ? -9.153 -12.317 3.540 1.00 95.88 82 ARG A O 1
ATOM 676 N N . ARG A 1 83 ? -11.366 -12.039 3.258 1.00 94.12 83 ARG A N 1
ATOM 677 C CA . ARG A 1 83 ? -11.659 -13.462 3.048 1.00 94.12 83 ARG A CA 1
ATOM 678 C C . ARG A 1 83 ? -12.281 -13.699 1.687 1.00 94.12 83 ARG A C 1
ATOM 680 O O . ARG A 1 83 ? -13.154 -12.943 1.251 1.00 94.12 83 ARG A O 1
ATOM 687 N N . LYS A 1 84 ? -11.795 -14.757 1.052 1.00 90.94 84 LYS A N 1
ATOM 688 C CA . LYS A 1 84 ? -12.002 -15.142 -0.339 1.00 90.94 84 LYS A CA 1
ATOM 689 C C . LYS A 1 84 ? -12.140 -16.661 -0.405 1.00 90.94 84 LYS A C 1
ATOM 691 O O . LYS A 1 84 ? -11.143 -17.367 -0.528 1.00 90.94 84 LYS A O 1
ATOM 696 N N . GLU A 1 85 ? -13.372 -17.140 -0.269 1.00 87.44 85 GLU A N 1
ATOM 697 C CA . GLU A 1 85 ? -13.672 -18.537 0.072 1.00 87.44 85 GLU A CA 1
ATOM 698 C C . GLU A 1 85 ? -12.839 -19.005 1.284 1.00 87.44 85 GLU A C 1
ATOM 700 O O . GLU A 1 85 ? -12.935 -18.407 2.359 1.00 87.44 85 GLU A O 1
ATOM 705 N N . ASP A 1 86 ? -11.982 -20.008 1.099 1.00 89.94 86 ASP A N 1
ATOM 706 C CA . ASP A 1 86 ? -11.113 -20.566 2.139 1.00 89.94 86 ASP A CA 1
ATOM 707 C C . ASP A 1 86 ? -9.801 -19.787 2.332 1.00 89.94 86 ASP A C 1
ATOM 709 O O . ASP A 1 86 ? -9.028 -20.076 3.252 1.00 89.94 86 ASP A O 1
ATOM 713 N N . ILE A 1 87 ? -9.533 -18.783 1.491 1.00 93.94 87 ILE A N 1
ATOM 714 C CA . ILE A 1 87 ? -8.299 -18.001 1.552 1.00 93.94 87 ILE A CA 1
ATOM 715 C C . ILE A 1 87 ? -8.517 -16.734 2.373 1.00 93.94 87 ILE A C 1
ATOM 717 O O . ILE A 1 87 ? -9.443 -15.951 2.141 1.00 93.94 87 ILE A O 1
ATOM 721 N N . ILE A 1 88 ? -7.616 -16.512 3.324 1.00 96.06 88 ILE A N 1
ATOM 722 C CA . ILE A 1 88 ? -7.559 -15.303 4.140 1.00 96.06 88 ILE A CA 1
ATOM 723 C C . ILE A 1 88 ? -6.310 -14.531 3.745 1.00 96.06 88 ILE A C 1
ATOM 725 O O . ILE A 1 88 ? -5.201 -15.042 3.867 1.00 96.06 88 ILE A O 1
ATOM 729 N N . GLU A 1 89 ? -6.503 -13.293 3.310 1.00 97.38 89 GLU A N 1
ATOM 730 C CA . GLU A 1 89 ? -5.449 -12.325 3.036 1.00 97.38 89 GLU A CA 1
ATOM 731 C C . GLU A 1 89 ? -5.294 -11.387 4.230 1.00 97.38 89 GLU A C 1
ATOM 733 O O . GLU A 1 89 ? -6.288 -10.846 4.707 1.00 97.38 89 GLU A O 1
ATOM 738 N N . SER A 1 90 ? -4.069 -11.118 4.669 1.00 98.31 90 SER A N 1
ATOM 739 C CA . SER A 1 90 ? -3.749 -10.120 5.690 1.00 98.31 90 SER A CA 1
ATOM 740 C C . SER A 1 90 ? -2.782 -9.085 5.128 1.00 98.31 90 SER A C 1
ATOM 742 O O . SER A 1 90 ? -1.788 -9.431 4.494 1.00 98.31 90 SER A O 1
ATOM 744 N N . PHE A 1 91 ? -3.044 -7.812 5.413 1.00 98.69 91 PHE A N 1
ATOM 745 C CA . PHE A 1 91 ? -2.257 -6.668 4.962 1.00 98.69 91 PHE A CA 1
ATOM 746 C C . PHE A 1 91 ? -1.806 -5.833 6.155 1.00 98.69 91 PHE A C 1
ATOM 748 O O . PHE A 1 91 ? -2.621 -5.448 6.998 1.00 98.69 91 PHE A O 1
ATOM 755 N N . THR A 1 92 ? -0.522 -5.491 6.197 1.00 98.62 92 THR A N 1
ATOM 756 C CA . THR A 1 92 ? 0.047 -4.588 7.204 1.00 98.62 92 THR A CA 1
ATOM 757 C C . THR A 1 92 ? 1.024 -3.623 6.535 1.00 98.62 92 THR A C 1
ATOM 759 O O . THR A 1 92 ? 1.916 -4.051 5.806 1.00 98.62 92 THR A O 1
ATOM 762 N N . MET A 1 93 ? 0.861 -2.324 6.795 1.00 97.75 93 MET A N 1
ATOM 763 C CA . MET A 1 93 ? 1.831 -1.281 6.440 1.00 97.75 93 MET A CA 1
ATOM 764 C C . MET A 1 93 ? 2.619 -0.912 7.703 1.00 97.75 93 MET A C 1
ATOM 766 O O . MET A 1 93 ? 2.145 -0.083 8.475 1.00 97.75 93 MET A O 1
ATOM 770 N N . PRO A 1 94 ? 3.768 -1.550 7.972 1.00 97.31 94 PRO A N 1
ATOM 771 C CA . PRO A 1 94 ? 4.504 -1.329 9.211 1.00 97.31 94 PRO A CA 1
ATOM 772 C C . PRO A 1 94 ? 5.036 0.104 9.345 1.00 97.31 94 PRO A C 1
ATOM 774 O O . PRO A 1 94 ? 5.648 0.648 8.420 1.00 97.31 94 PRO A O 1
ATOM 777 N N . MET A 1 95 ? 4.838 0.712 10.516 1.00 95.00 95 MET A N 1
ATOM 778 C CA . MET A 1 95 ? 5.270 2.069 10.829 1.00 95.00 95 MET A CA 1
ATOM 779 C C . MET A 1 95 ? 6.783 2.213 10.667 1.00 95.00 95 MET A C 1
ATOM 781 O O . MET A 1 95 ? 7.571 1.415 11.170 1.00 95.00 95 MET A O 1
ATOM 785 N N . GLY A 1 96 ? 7.207 3.272 9.978 1.00 94.56 96 GLY A N 1
ATOM 786 C CA . GLY A 1 96 ? 8.624 3.562 9.761 1.00 94.56 96 GLY A CA 1
ATOM 787 C C . GLY A 1 96 ? 9.263 2.837 8.570 1.00 94.56 96 GLY A C 1
ATOM 788 O O . GLY A 1 96 ? 10.423 3.117 8.259 1.00 94.56 96 GLY A O 1
ATOM 789 N N . PHE A 1 97 ? 8.521 1.998 7.843 1.00 97.44 97 PHE A N 1
ATOM 790 C CA . PHE A 1 97 ? 9.030 1.265 6.679 1.00 97.44 97 PHE A CA 1
ATOM 791 C C . PHE A 1 97 ? 8.182 1.540 5.443 1.00 97.44 97 PHE A C 1
ATOM 793 O O . PHE A 1 97 ? 6.958 1.455 5.493 1.00 97.44 97 PHE A O 1
ATOM 800 N N . ASN A 1 98 ? 8.806 1.827 4.304 1.00 97.94 98 ASN A N 1
ATOM 801 C CA . ASN A 1 98 ? 8.134 1.934 3.002 1.00 97.94 98 ASN A CA 1
ATOM 802 C C . ASN A 1 98 ? 7.867 0.550 2.392 1.00 97.94 98 ASN A C 1
ATOM 804 O O . ASN A 1 98 ? 8.205 0.271 1.240 1.00 97.94 98 ASN A O 1
ATOM 808 N N . SER A 1 99 ? 7.247 -0.310 3.195 1.00 98.75 99 SER A N 1
ATOM 809 C CA . SER A 1 99 ? 7.034 -1.717 2.908 1.00 98.75 99 SER A CA 1
ATOM 810 C C . SER A 1 99 ? 5.580 -2.110 3.136 1.00 98.75 99 SER A C 1
ATOM 812 O O . SER A 1 99 ? 4.929 -1.574 4.025 1.00 98.75 99 SER A O 1
ATOM 814 N N . LEU A 1 100 ? 5.096 -3.078 2.365 1.00 98.88 100 LEU A N 1
ATOM 815 C CA . LEU A 1 100 ? 3.835 -3.778 2.587 1.00 98.88 100 LEU A CA 1
ATOM 816 C C . LEU A 1 100 ? 4.139 -5.225 2.972 1.00 98.88 100 LEU A C 1
ATOM 818 O O . LEU A 1 100 ? 4.809 -5.930 2.216 1.00 98.88 100 LEU A O 1
ATOM 822 N N . ILE A 1 101 ? 3.613 -5.664 4.113 1.00 98.88 101 ILE A N 1
ATOM 823 C CA . ILE A 1 101 ? 3.549 -7.077 4.490 1.00 98.88 101 ILE A CA 1
ATOM 824 C C . ILE A 1 101 ? 2.203 -7.612 4.002 1.00 98.88 101 ILE A C 1
ATOM 826 O O . ILE A 1 101 ? 1.149 -7.072 4.356 1.00 98.88 101 ILE A O 1
ATOM 830 N N . TYR A 1 102 ? 2.246 -8.663 3.193 1.00 98.81 102 TYR A N 1
ATOM 831 C CA . TYR A 1 102 ? 1.075 -9.349 2.664 1.00 98.81 102 TYR A CA 1
ATOM 832 C C . TYR A 1 102 ? 1.190 -10.843 2.948 1.00 98.81 102 TYR A C 1
ATOM 834 O O . TYR A 1 102 ? 2.177 -11.478 2.579 1.00 98.81 102 TYR A O 1
ATOM 842 N N . GLU A 1 103 ? 0.193 -11.397 3.626 1.00 98.69 103 GLU A N 1
ATOM 843 C CA . GLU A 1 103 ? 0.202 -12.788 4.073 1.00 98.69 103 GLU A CA 1
ATOM 844 C C . GLU A 1 103 ? -1.093 -13.495 3.692 1.00 98.69 103 GLU A C 1
ATOM 846 O O . GLU A 1 103 ? -2.163 -12.887 3.654 1.00 98.69 103 GLU A O 1
ATOM 851 N N . LEU A 1 104 ? -0.983 -14.794 3.450 1.00 97.81 104 LEU A N 1
ATOM 852 C CA . LEU A 1 104 ? -2.068 -15.716 3.169 1.00 97.81 104 LEU A CA 1
ATOM 853 C C . LEU A 1 104 ? -2.111 -16.782 4.265 1.00 97.81 104 LEU A C 1
ATOM 855 O O . LEU A 1 104 ? -1.080 -17.157 4.822 1.00 97.81 104 LEU A O 1
ATOM 859 N N . ASN A 1 105 ? -3.294 -17.315 4.558 1.00 97.19 105 ASN A N 1
ATOM 860 C CA . ASN A 1 105 ? -3.431 -18.452 5.478 1.00 97.19 105 ASN A CA 1
ATOM 861 C C . ASN A 1 105 ? -2.908 -19.785 4.909 1.00 97.19 105 ASN A C 1
ATOM 863 O O . ASN A 1 105 ? -2.780 -20.749 5.660 1.00 97.19 105 ASN A O 1
ATOM 867 N N . SER A 1 106 ? -2.639 -19.860 3.606 1.00 95.25 106 SER A N 1
ATOM 868 C CA . SER A 1 106 ? -2.097 -21.037 2.922 1.00 95.25 106 SER A CA 1
ATOM 869 C C . SER A 1 106 ? -1.300 -20.626 1.683 1.00 95.25 106 SER A C 1
ATOM 871 O O . SER A 1 106 ? -1.529 -19.550 1.124 1.00 95.25 106 SER A O 1
ATOM 873 N N . ASP A 1 107 ? -0.362 -21.477 1.258 1.00 96.06 107 ASP A N 1
ATOM 874 C CA . ASP A 1 107 ? 0.430 -21.251 0.046 1.00 96.06 107 ASP A CA 1
ATOM 875 C C . ASP A 1 107 ? -0.490 -21.137 -1.178 1.00 96.06 107 ASP A C 1
ATOM 877 O O . ASP A 1 107 ? -1.261 -22.050 -1.469 1.00 96.06 107 ASP A O 1
ATOM 881 N N . ASN A 1 108 ? -0.393 -20.025 -1.903 1.00 95.75 108 ASN A N 1
ATOM 882 C CA . ASN A 1 108 ? -1.160 -19.765 -3.120 1.00 95.75 108 ASN A CA 1
ATOM 883 C C . ASN A 1 108 ? -0.324 -18.977 -4.134 1.00 95.75 108 ASN A C 1
ATOM 885 O O . ASN A 1 108 ? 0.775 -18.500 -3.837 1.00 95.75 108 ASN A O 1
ATOM 889 N N . GLU A 1 109 ? -0.862 -18.836 -5.345 1.00 96.25 109 GLU A N 1
ATOM 890 C CA . GLU A 1 109 ? -0.298 -17.970 -6.376 1.00 96.25 109 GLU A CA 1
ATOM 891 C C . GLU A 1 109 ? -1.015 -16.619 -6.420 1.00 96.25 109 GLU A C 1
ATOM 893 O O . GLU A 1 109 ? -2.247 -16.550 -6.471 1.00 96.25 109 GLU A O 1
ATOM 898 N N . ILE A 1 110 ? -0.235 -15.543 -6.489 1.00 97.00 110 ILE A N 1
ATOM 899 C CA . ILE A 1 110 ? -0.729 -14.185 -6.715 1.00 97.00 110 ILE A CA 1
ATOM 900 C C . ILE A 1 110 ? -0.159 -13.603 -8.004 1.00 97.00 110 ILE A C 1
ATOM 902 O O . ILE A 1 110 ? 1.009 -13.805 -8.332 1.00 97.00 110 ILE A O 1
ATOM 906 N N . ASN A 1 111 ? -0.973 -12.836 -8.716 1.00 97.38 111 ASN A N 1
ATOM 907 C CA . ASN A 1 111 ? -0.549 -11.993 -9.822 1.00 97.38 111 ASN A CA 1
ATOM 908 C C . ASN A 1 111 ? -0.322 -10.567 -9.304 1.00 97.38 111 ASN A C 1
ATOM 910 O O . ASN A 1 111 ? -1.181 -9.985 -8.632 1.00 97.38 111 ASN A O 1
ATOM 914 N N . LEU A 1 112 ? 0.836 -10.003 -9.639 1.00 98.19 112 LEU A N 1
ATOM 915 C CA . LEU A 1 112 ? 1.231 -8.652 -9.266 1.00 98.19 112 LEU A CA 1
ATOM 916 C C . LEU A 1 112 ? 1.029 -7.692 -10.442 1.00 98.19 112 LEU A C 1
ATOM 918 O O . LEU A 1 112 ? 1.675 -7.830 -11.486 1.00 98.19 112 LEU A O 1
ATOM 922 N N . PHE A 1 113 ? 0.171 -6.694 -10.246 1.00 98.31 113 PHE A N 1
ATOM 923 C CA . PHE A 1 113 ? -0.103 -5.649 -11.229 1.00 98.31 113 PHE A CA 1
ATOM 924 C C . PHE A 1 113 ? 0.609 -4.363 -10.824 1.00 98.31 113 PHE A C 1
ATOM 926 O O . PHE A 1 113 ? 0.3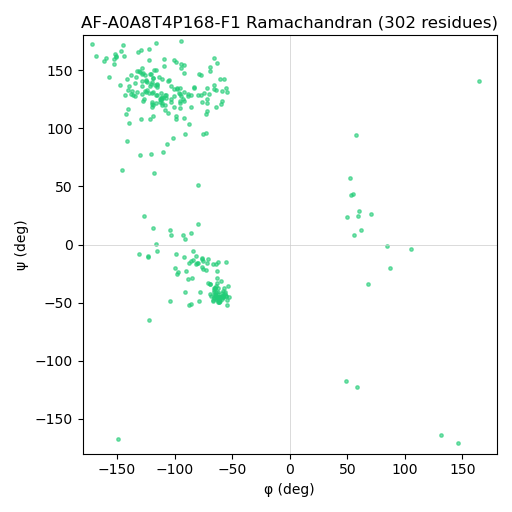95 -3.839 -9.732 1.00 98.31 113 PHE A O 1
ATOM 933 N N . LEU A 1 114 ? 1.462 -3.848 -11.703 1.00 98.56 114 LEU A N 1
ATOM 934 C CA . LEU A 1 114 ? 2.257 -2.646 -11.488 1.00 98.56 114 LEU A CA 1
ATOM 935 C C . LEU A 1 114 ? 1.688 -1.461 -12.271 1.00 98.56 114 LEU A C 1
ATOM 937 O O . LEU A 1 114 ? 1.262 -1.588 -13.421 1.00 98.56 114 LEU A O 1
ATOM 941 N N . ASP A 1 115 ? 1.739 -0.289 -11.650 1.00 97.50 115 ASP A N 1
ATOM 942 C CA . ASP A 1 115 ? 1.441 1.000 -12.279 1.00 97.50 115 ASP A CA 1
ATOM 943 C C . ASP A 1 115 ? 2.357 2.056 -11.660 1.00 97.50 115 ASP A C 1
ATOM 945 O O . ASP A 1 115 ? 1.917 2.961 -10.951 1.00 97.50 115 ASP A O 1
ATOM 949 N N . CYS A 1 116 ? 3.661 1.892 -11.886 1.00 97.94 116 CYS A N 1
ATOM 950 C CA . CYS A 1 116 ? 4.663 2.833 -11.421 1.00 97.94 116 CYS A CA 1
ATOM 951 C C . CYS A 1 116 ? 4.481 4.195 -12.104 1.00 97.94 116 CYS A C 1
ATOM 953 O O . CYS A 1 116 ? 4.564 4.305 -13.330 1.00 97.94 116 CYS A O 1
ATOM 955 N N . LYS A 1 117 ? 4.216 5.240 -11.312 1.00 96.62 117 LYS A N 1
ATOM 956 C CA . LYS A 1 117 ? 4.025 6.620 -11.795 1.00 96.62 117 LYS A CA 1
ATOM 957 C C . LYS A 1 117 ? 4.019 7.621 -10.644 1.00 96.62 117 LYS A C 1
ATOM 959 O O . LYS A 1 117 ? 3.724 7.257 -9.512 1.00 96.62 117 LYS A O 1
ATOM 964 N N . ALA A 1 118 ? 4.216 8.904 -10.941 1.00 95.94 118 ALA A N 1
ATOM 965 C CA . ALA A 1 118 ? 3.780 9.959 -10.028 1.00 95.94 118 ALA A CA 1
ATOM 966 C C . ALA A 1 118 ? 2.252 9.877 -9.821 1.00 95.94 118 ALA A C 1
ATOM 968 O O . ALA A 1 118 ? 1.493 9.584 -10.752 1.00 95.94 118 ALA A O 1
ATOM 969 N N . SER A 1 119 ? 1.775 10.135 -8.606 1.00 93.06 119 SER A N 1
ATOM 970 C CA . SER A 1 119 ? 0.357 10.023 -8.228 1.00 93.06 119 SER A CA 1
ATOM 971 C C . SER A 1 119 ? -0.556 10.882 -9.112 1.00 93.06 119 SER A C 1
ATOM 973 O O . SER A 1 119 ? -1.597 10.407 -9.571 1.00 93.06 119 SER A O 1
ATOM 975 N N . THR A 1 120 ? -0.114 12.095 -9.439 1.00 88.19 120 THR A N 1
ATOM 976 C CA . THR A 1 120 ? -0.786 13.057 -10.325 1.00 88.19 120 THR A CA 1
ATOM 977 C C . THR A 1 120 ? -0.467 12.846 -11.808 1.00 88.19 120 THR A C 1
ATOM 979 O O . THR A 1 120 ? -1.174 13.369 -12.666 1.00 88.19 120 THR A O 1
ATOM 982 N N . GLY A 1 121 ? 0.557 12.051 -12.130 1.00 90.88 121 GLY A N 1
ATOM 983 C CA . GLY A 1 121 ? 0.968 11.764 -13.501 1.00 90.88 121 GLY A CA 1
ATOM 984 C C . GLY A 1 121 ? 0.007 10.807 -14.207 1.00 90.88 121 GLY A C 1
ATOM 985 O O . GLY A 1 121 ? -0.315 9.738 -13.680 1.00 90.88 121 GLY A O 1
ATOM 986 N N . ASN A 1 122 ? -0.418 11.182 -15.417 1.00 90.44 122 ASN A N 1
ATOM 987 C CA . ASN A 1 122 ? -1.316 10.382 -16.259 1.00 90.44 122 ASN A CA 1
ATOM 988 C C . ASN A 1 122 ? -0.682 9.888 -17.566 1.00 90.44 122 ASN A C 1
ATOM 990 O O . ASN A 1 122 ? -1.294 9.067 -18.240 1.00 90.44 122 ASN A O 1
ATOM 994 N N . ARG A 1 123 ? 0.549 10.310 -17.881 1.00 93.38 123 ARG A N 1
ATOM 995 C CA . ARG A 1 123 ? 1.286 9.860 -19.071 1.00 93.38 123 ARG A CA 1
ATOM 996 C C . ARG A 1 123 ? 1.393 8.332 -19.127 1.00 93.38 123 ARG A C 1
ATOM 998 O O . ARG A 1 123 ? 1.718 7.692 -18.115 1.00 93.38 123 ARG A O 1
ATOM 1005 N N . GLU A 1 124 ? 1.065 7.748 -20.271 1.00 93.56 124 GLU A N 1
ATOM 1006 C CA . GLU A 1 124 ? 0.987 6.301 -20.500 1.00 93.56 124 GLU A CA 1
ATOM 1007 C C . GLU A 1 124 ? 2.244 5.723 -21.149 1.00 93.56 124 GLU A C 1
ATOM 1009 O O . GLU A 1 124 ? 2.537 4.537 -20.960 1.00 93.56 124 GLU A O 1
ATOM 1014 N N . TRP A 1 125 ? 3.002 6.532 -21.883 1.00 95.62 125 TRP A N 1
ATOM 1015 C CA . TRP A 1 125 ? 4.160 6.068 -22.642 1.00 95.62 125 TRP A CA 1
ATOM 1016 C C . TRP A 1 125 ? 5.469 6.218 -21.856 1.00 95.62 125 TRP A C 1
ATOM 1018 O O . TRP A 1 125 ? 5.459 6.680 -20.716 1.00 95.62 125 TRP A O 1
ATOM 1028 N N . GLY A 1 126 ? 6.598 5.741 -22.392 1.00 96.12 126 GLY A N 1
ATOM 1029 C CA . GLY A 1 126 ? 7.908 5.810 -21.719 1.00 96.12 126 GLY A CA 1
ATOM 1030 C C . GLY A 1 126 ? 7.988 5.080 -20.366 1.00 96.12 126 GLY A C 1
ATOM 1031 O O . GLY A 1 126 ? 8.711 5.503 -19.467 1.00 96.12 126 GLY A O 1
ATOM 1032 N N . ARG A 1 127 ? 7.190 4.023 -20.169 1.00 97.31 127 ARG A N 1
ATOM 1033 C CA . ARG A 1 127 ? 7.180 3.195 -18.952 1.00 97.31 127 ARG A CA 1
ATOM 1034 C C . ARG A 1 127 ? 7.994 1.926 -19.188 1.00 97.31 127 ARG A C 1
ATOM 1036 O O . ARG A 1 127 ? 7.542 1.051 -19.923 1.00 97.31 127 ARG A O 1
ATOM 1043 N N . HIS A 1 128 ? 9.151 1.812 -18.543 1.00 98.12 128 HIS A N 1
ATOM 1044 C CA . HIS A 1 128 ? 10.055 0.671 -18.709 1.00 98.12 128 HIS A CA 1
ATOM 1045 C C . HIS A 1 128 ? 10.201 -0.094 -17.397 1.00 98.12 128 HIS A C 1
ATOM 1047 O O . HIS A 1 128 ? 10.485 0.514 -16.366 1.00 98.12 128 HIS A O 1
ATOM 1053 N N . TYR A 1 129 ? 10.009 -1.413 -17.443 1.00 98.50 129 TYR A N 1
ATOM 1054 C CA . TYR A 1 129 ? 10.160 -2.305 -16.297 1.00 98.50 129 TYR A CA 1
ATOM 1055 C C . TYR A 1 129 ? 11.255 -3.332 -16.574 1.00 98.50 129 TYR A C 1
ATOM 1057 O O . TYR A 1 129 ? 11.120 -4.146 -17.483 1.00 98.50 129 TYR A O 1
ATOM 1065 N N . ASP A 1 130 ? 12.286 -3.337 -15.736 1.00 98.31 130 ASP A N 1
ATOM 1066 C CA . ASP A 1 130 ? 13.313 -4.373 -15.712 1.00 98.31 130 ASP A CA 1
ATOM 1067 C C . ASP A 1 130 ? 13.130 -5.218 -14.451 1.00 98.31 130 ASP A C 1
ATOM 1069 O O . ASP A 1 130 ? 13.212 -4.711 -13.329 1.00 98.31 130 ASP A O 1
ATOM 1073 N N . ILE A 1 131 ? 12.890 -6.517 -14.626 1.00 98.44 131 ILE A N 1
ATOM 1074 C CA . ILE A 1 131 ? 12.697 -7.460 -13.519 1.00 98.44 131 ILE A CA 1
ATOM 1075 C C . ILE A 1 131 ? 13.863 -8.443 -13.488 1.00 98.44 131 ILE A C 1
ATOM 1077 O O . ILE A 1 131 ? 14.099 -9.162 -14.466 1.00 98.44 131 ILE A O 1
ATOM 1081 N N . PHE A 1 132 ? 14.561 -8.516 -12.362 1.00 97.62 132 PHE A N 1
ATOM 1082 C CA . PHE A 1 132 ? 15.703 -9.406 -12.159 1.00 97.62 132 PHE A CA 1
ATOM 1083 C C . PHE A 1 132 ? 15.776 -9.889 -10.710 1.00 97.62 132 PHE A C 1
ATOM 1085 O O . PHE A 1 132 ? 15.109 -9.351 -9.832 1.00 97.62 132 PHE A O 1
ATOM 1092 N N . GLU A 1 133 ? 16.585 -10.912 -10.452 1.00 96.88 133 GLU A N 1
ATOM 1093 C CA . GLU A 1 133 ? 16.816 -11.426 -9.104 1.00 96.88 133 GLU A CA 1
ATOM 1094 C C . GLU A 1 133 ? 18.174 -10.955 -8.574 1.00 96.88 133 GLU A C 1
ATOM 1096 O O . GLU A 1 133 ? 19.176 -10.981 -9.290 1.00 96.88 133 GLU A O 1
ATOM 1101 N N .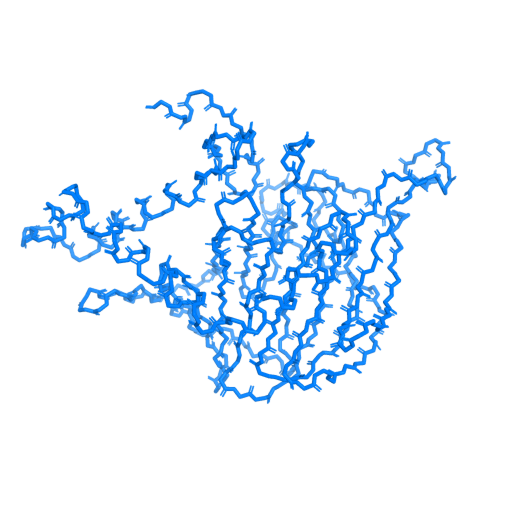 GLU A 1 134 ? 18.226 -10.530 -7.312 1.00 95.00 134 GLU A N 1
ATOM 1102 C CA . GLU A 1 134 ? 19.470 -10.166 -6.638 1.00 95.00 134 GLU A CA 1
ATOM 1103 C C . GLU A 1 134 ? 19.448 -10.656 -5.183 1.00 95.00 134 GLU A C 1
ATOM 1105 O O . GLU A 1 134 ? 18.642 -10.205 -4.365 1.00 95.00 134 GLU A O 1
ATOM 1110 N N . LYS A 1 135 ? 20.370 -11.568 -4.838 1.00 88.25 135 LYS A N 1
ATOM 1111 C CA . LYS A 1 135 ? 20.541 -12.113 -3.475 1.00 88.25 135 LYS A CA 1
ATOM 1112 C C . LYS A 1 135 ? 19.247 -12.723 -2.895 1.00 88.25 135 LYS A C 1
ATOM 1114 O O . LYS A 1 135 ? 18.924 -12.472 -1.733 1.00 88.25 135 LYS A O 1
ATOM 1119 N N . GLY A 1 136 ? 18.508 -13.491 -3.701 1.00 91.56 136 GLY A N 1
ATOM 1120 C CA . GLY A 1 136 ? 17.270 -14.161 -3.282 1.00 91.56 136 GLY A CA 1
ATOM 1121 C C . GLY A 1 136 ? 16.089 -13.213 -3.053 1.00 91.56 136 GLY A C 1
ATOM 1122 O O . GLY A 1 136 ? 15.226 -13.500 -2.227 1.00 91.56 136 GLY A O 1
ATOM 1123 N N . ARG A 1 137 ? 16.080 -12.054 -3.722 1.00 95.50 137 ARG A N 1
ATOM 1124 C CA . ARG A 1 137 ? 14.923 -11.154 -3.820 1.00 95.50 137 ARG A CA 1
ATOM 1125 C C . ARG A 1 137 ? 14.669 -10.825 -5.280 1.00 95.50 137 ARG A C 1
ATOM 1127 O O . ARG A 1 137 ? 15.615 -10.677 -6.055 1.00 95.50 137 ARG A O 1
ATOM 1134 N N . ILE A 1 138 ? 13.406 -10.640 -5.625 1.00 98.31 138 ILE A N 1
ATOM 1135 C CA . ILE A 1 138 ? 13.007 -10.147 -6.940 1.00 98.31 138 ILE A CA 1
ATOM 1136 C C . ILE A 1 138 ? 13.049 -8.624 -6.885 1.00 98.31 138 ILE A C 1
ATOM 1138 O O . ILE A 1 138 ? 12.472 -8.012 -5.987 1.00 98.31 138 ILE A O 1
ATOM 1142 N N . ILE A 1 139 ? 13.731 -8.011 -7.839 1.00 98.62 139 ILE A N 1
ATOM 1143 C CA . ILE A 1 139 ? 13.848 -6.566 -7.974 1.00 98.62 139 ILE A CA 1
ATOM 1144 C C . ILE A 1 139 ? 13.119 -6.154 -9.241 1.00 98.62 139 ILE A C 1
ATOM 1146 O O . ILE A 1 139 ? 13.424 -6.642 -10.329 1.00 98.62 139 ILE A O 1
ATOM 1150 N N . VAL A 1 140 ? 12.176 -5.228 -9.099 1.00 98.75 140 VAL A N 1
ATOM 1151 C CA . VAL A 1 140 ? 11.581 -4.516 -10.225 1.00 98.75 140 VAL A CA 1
ATOM 1152 C C . VAL A 1 140 ? 12.143 -3.105 -10.240 1.00 98.75 140 VAL A C 1
ATOM 1154 O O . VAL A 1 140 ? 11.872 -2.308 -9.339 1.00 98.75 140 VAL A O 1
ATOM 1157 N N . LYS A 1 141 ? 12.926 -2.792 -11.267 1.00 98.81 141 LYS A N 1
ATOM 1158 C CA . LYS A 1 141 ? 13.337 -1.429 -11.586 1.00 98.81 141 LYS A CA 1
ATOM 1159 C C . LYS A 1 141 ? 12.336 -0.858 -12.579 1.00 98.81 141 LYS A C 1
ATOM 1161 O O . LYS A 1 141 ? 12.113 -1.431 -13.639 1.00 98.81 141 LYS A O 1
ATOM 1166 N N . PHE A 1 142 ? 11.761 0.281 -12.241 1.00 98.75 142 PHE A N 1
ATOM 1167 C CA . PHE A 1 142 ? 10.961 1.072 -13.155 1.00 98.75 142 PHE A CA 1
ATOM 1168 C C . PHE A 1 142 ? 11.731 2.326 -13.548 1.00 98.75 142 PHE A C 1
ATOM 1170 O O . PHE A 1 142 ? 12.171 3.067 -12.671 1.00 98.75 142 PHE A O 1
ATOM 1177 N N . THR A 1 143 ? 11.839 2.589 -14.845 1.00 98.62 143 THR A N 1
ATOM 1178 C CA . THR A 1 143 ? 12.363 3.847 -15.378 1.00 98.62 143 THR A CA 1
ATOM 1179 C C . THR A 1 143 ? 11.251 4.547 -16.148 1.00 98.62 143 THR A C 1
ATOM 1181 O O . THR A 1 143 ? 10.709 3.997 -17.112 1.00 98.62 143 THR A O 1
ATOM 1184 N N . LYS A 1 144 ? 10.919 5.772 -15.729 1.00 98.00 144 LYS A N 1
ATOM 1185 C CA . LYS A 1 144 ? 10.077 6.674 -16.510 1.00 98.00 144 LYS A CA 1
ATOM 1186 C C . LYS A 1 144 ? 10.963 7.484 -17.448 1.00 98.00 144 LYS A C 1
ATOM 1188 O O . LYS A 1 144 ? 11.916 8.119 -16.996 1.00 98.00 144 LYS A O 1
ATOM 1193 N N . LYS A 1 145 ? 10.611 7.478 -18.728 1.00 97.88 145 LYS A N 1
ATOM 1194 C CA . LYS A 1 145 ? 11.215 8.304 -19.766 1.00 97.88 145 LYS A CA 1
ATOM 1195 C C . LYS A 1 145 ? 10.172 9.178 -20.459 1.00 97.88 145 LYS A C 1
ATOM 1197 O O . LYS A 1 145 ? 8.974 8.860 -20.435 1.00 97.88 145 LYS A O 1
ATOM 1202 N N . THR A 1 146 ? 10.633 10.252 -21.086 1.00 96.94 146 THR A N 1
ATOM 1203 C CA . THR A 1 146 ? 9.825 11.040 -22.015 1.00 96.94 146 THR A CA 1
ATOM 1204 C C . THR A 1 146 ? 9.548 10.249 -23.289 1.00 96.94 146 THR A C 1
ATOM 1206 O O . THR A 1 146 ? 10.283 9.329 -23.652 1.00 96.94 146 THR A O 1
ATOM 1209 N N . ASP A 1 147 ? 8.430 10.567 -23.932 1.00 96.56 147 ASP A N 1
ATOM 1210 C CA . ASP A 1 147 ? 7.996 9.929 -25.167 1.00 96.56 147 ASP A CA 1
ATOM 1211 C C . ASP A 1 147 ? 7.352 10.993 -26.046 1.00 96.56 147 ASP A C 1
ATOM 1213 O O . ASP A 1 147 ? 6.438 11.694 -25.602 1.00 96.56 147 ASP A O 1
ATOM 1217 N N . ARG A 1 148 ? 7.790 11.084 -27.300 1.00 95.75 148 ARG A N 1
ATOM 1218 C CA . ARG A 1 148 ? 7.326 12.088 -28.276 1.00 95.75 148 ARG A CA 1
ATOM 1219 C C . ARG A 1 148 ? 5.812 12.126 -28.520 1.00 95.75 148 ARG A C 1
ATOM 1221 O O . ARG A 1 148 ? 5.316 13.072 -29.127 1.00 95.75 148 ARG A O 1
ATOM 1228 N N . ARG A 1 149 ? 5.059 11.100 -28.103 1.00 94.50 149 ARG A N 1
ATOM 1229 C CA . ARG A 1 149 ? 3.582 11.100 -28.155 1.00 94.50 149 ARG A CA 1
ATOM 1230 C C . ARG A 1 149 ? 2.942 11.972 -27.075 1.00 94.50 149 ARG A C 1
ATOM 1232 O O . ARG A 1 149 ? 1.781 12.340 -27.217 1.00 94.50 149 ARG A O 1
ATOM 1239 N N . GLU A 1 150 ? 3.667 12.266 -26.000 1.00 93.19 150 GLU A N 1
ATOM 1240 C CA . GLU A 1 150 ? 3.173 12.987 -24.818 1.00 93.19 150 GLU A CA 1
ATOM 1241 C C . GLU A 1 150 ? 4.085 14.148 -24.389 1.00 93.19 150 GLU A C 1
ATOM 1243 O O . GLU A 1 150 ? 3.718 14.899 -23.485 1.00 93.19 150 GLU A O 1
ATOM 1248 N N . ASP A 1 151 ? 5.265 14.282 -24.995 1.00 91.56 151 ASP A N 1
ATOM 1249 C CA . ASP A 1 151 ? 6.326 15.211 -24.605 1.00 91.56 151 ASP A CA 1
ATOM 1250 C C . ASP A 1 151 ? 7.065 15.758 -25.843 1.00 91.56 151 ASP A C 1
ATOM 1252 O O . ASP A 1 151 ? 6.972 15.198 -26.936 1.00 91.56 151 ASP A O 1
ATOM 1256 N N . THR A 1 152 ? 7.801 16.862 -25.695 1.00 92.12 152 THR A N 1
ATOM 1257 C CA . THR A 1 152 ? 8.629 17.431 -26.775 1.00 92.12 152 THR A CA 1
ATOM 1258 C C . THR A 1 152 ? 9.965 16.708 -26.936 1.00 92.12 152 THR A C 1
ATOM 1260 O O . THR A 1 152 ? 10.630 16.864 -27.961 1.00 92.12 152 THR A O 1
ATOM 1263 N N . THR A 1 153 ? 10.361 15.926 -25.933 1.00 93.44 153 THR A N 1
ATOM 1264 C CA . THR A 1 153 ? 11.570 15.100 -25.930 1.00 93.44 153 THR A CA 1
ATOM 1265 C C . THR A 1 153 ? 11.223 13.612 -26.026 1.00 93.44 153 THR A C 1
ATOM 1267 O O . THR A 1 153 ? 10.103 13.203 -25.723 1.00 93.44 153 THR A O 1
ATOM 1270 N N . ASP A 1 154 ? 12.187 12.794 -26.452 1.00 95.00 154 ASP A N 1
ATOM 1271 C CA . ASP A 1 154 ? 12.032 11.341 -26.588 1.00 95.00 154 ASP A CA 1
ATOM 1272 C C . ASP A 1 154 ? 13.185 10.634 -25.860 1.00 95.00 154 ASP A C 1
ATOM 1274 O O . ASP A 1 154 ? 14.336 11.060 -25.964 1.00 95.00 154 ASP A O 1
ATOM 1278 N N . ASP A 1 155 ? 12.868 9.571 -25.120 1.00 95.44 155 ASP A N 1
ATOM 1279 C CA . ASP A 1 155 ? 13.808 8.700 -24.393 1.00 95.44 155 ASP A CA 1
ATOM 1280 C C . ASP A 1 155 ? 14.643 9.370 -23.274 1.00 95.44 155 ASP A C 1
ATOM 1282 O O . ASP A 1 155 ? 15.563 8.752 -22.732 1.00 95.44 155 ASP A O 1
ATOM 1286 N N . ALA A 1 156 ? 14.313 10.598 -22.854 1.00 96.81 156 ALA A N 1
ATOM 1287 C CA . ALA A 1 156 ? 14.992 11.250 -21.731 1.00 96.81 156 ALA A CA 1
ATOM 1288 C C . ALA A 1 156 ? 14.499 10.681 -20.391 1.00 96.81 156 ALA A C 1
ATOM 1290 O O . ALA A 1 156 ? 13.297 10.628 -20.140 1.00 96.81 156 ALA A O 1
ATOM 1291 N N . GLU A 1 157 ? 15.414 10.256 -19.515 1.00 97.50 157 GLU A N 1
ATOM 1292 C CA . GLU A 1 157 ? 15.067 9.716 -18.196 1.00 97.50 157 GLU A CA 1
ATOM 1293 C C . GLU A 1 157 ? 14.535 10.807 -17.257 1.00 97.50 157 GLU A C 1
ATOM 1295 O O . GLU A 1 157 ? 15.166 11.844 -17.068 1.00 97.50 157 GLU A O 1
ATOM 1300 N N . GLU A 1 158 ? 13.387 10.543 -16.630 1.00 96.44 158 GLU A N 1
ATOM 1301 C CA . GLU A 1 158 ? 12.749 11.466 -15.689 1.00 96.44 158 GLU A CA 1
ATOM 1302 C C . GLU A 1 158 ? 12.944 11.025 -14.239 1.00 96.44 158 GLU A C 1
ATOM 1304 O O . GLU A 1 158 ? 13.315 11.825 -13.382 1.00 96.44 158 GLU A O 1
ATOM 1309 N N . PHE A 1 159 ? 12.679 9.749 -13.944 1.00 97.38 159 PHE A N 1
ATOM 1310 C CA . PHE A 1 159 ? 12.910 9.176 -12.620 1.00 97.38 159 PHE A CA 1
ATOM 1311 C C . PHE A 1 159 ? 12.963 7.647 -12.650 1.00 97.38 159 PHE A C 1
ATOM 1313 O O . PHE A 1 159 ? 12.398 6.993 -13.532 1.00 97.38 159 PHE A O 1
ATOM 1320 N N . ILE A 1 160 ? 13.603 7.079 -11.625 1.00 98.44 160 ILE A N 1
ATOM 1321 C CA . ILE A 1 160 ? 13.706 5.637 -11.399 1.00 98.44 160 ILE A CA 1
ATOM 1322 C C . ILE A 1 160 ? 13.069 5.273 -10.056 1.00 98.44 160 ILE A C 1
ATOM 1324 O O . ILE A 1 160 ? 13.254 5.967 -9.055 1.00 98.44 160 ILE A O 1
ATOM 1328 N N . LEU A 1 161 ? 12.349 4.155 -10.035 1.00 98.75 161 LEU A N 1
ATOM 1329 C CA . LEU A 1 161 ? 11.760 3.547 -8.847 1.00 98.75 161 LEU A CA 1
ATOM 1330 C C . LEU A 1 161 ? 12.209 2.085 -8.729 1.00 98.75 161 LEU A C 1
ATOM 1332 O O . LEU A 1 161 ? 12.375 1.398 -9.735 1.00 98.75 161 LEU A O 1
ATOM 1336 N N . TYR A 1 162 ? 12.381 1.599 -7.502 1.00 98.81 162 TYR A N 1
ATOM 1337 C CA . TYR A 1 162 ? 12.768 0.221 -7.205 1.00 98.81 162 TYR A CA 1
ATOM 1338 C C . TYR A 1 162 ? 11.784 -0.420 -6.232 1.00 98.81 162 TYR A C 1
ATOM 1340 O O . TYR A 1 162 ? 11.555 0.101 -5.138 1.00 98.81 162 TYR A O 1
ATOM 1348 N N . LEU A 1 163 ? 11.233 -1.562 -6.634 1.00 98.88 163 LEU A N 1
ATOM 1349 C CA . LEU A 1 163 ? 10.439 -2.451 -5.795 1.00 98.88 163 LEU A CA 1
ATOM 1350 C C . LEU A 1 163 ? 11.265 -3.703 -5.508 1.00 98.88 163 LEU A C 1
ATOM 1352 O O . LEU A 1 163 ? 11.592 -4.449 -6.431 1.00 98.88 163 LEU A O 1
ATOM 1356 N N . ALA A 1 164 ? 11.602 -3.935 -4.246 1.00 98.81 164 ALA A N 1
ATOM 1357 C CA . ALA A 1 164 ? 12.171 -5.200 -3.802 1.00 98.81 164 ALA A CA 1
ATOM 1358 C C . ALA A 1 164 ? 11.051 -6.096 -3.269 1.00 98.81 164 ALA A C 1
ATOM 1360 O O . ALA A 1 164 ? 10.185 -5.635 -2.525 1.00 98.81 164 ALA A O 1
ATOM 1361 N N . ILE A 1 165 ? 11.066 -7.363 -3.667 1.00 98.75 165 ILE A N 1
ATOM 1362 C CA . ILE A 1 165 ? 10.055 -8.351 -3.306 1.00 98.75 165 ILE A CA 1
ATOM 1363 C C . ILE A 1 165 ? 10.755 -9.577 -2.738 1.00 98.75 165 ILE A C 1
ATOM 1365 O O . ILE A 1 165 ? 11.656 -10.141 -3.368 1.00 98.75 165 ILE A O 1
ATOM 1369 N N . LYS A 1 166 ? 10.306 -10.020 -1.569 1.00 98.38 166 LYS A N 1
ATOM 1370 C CA . LYS A 1 166 ? 10.734 -11.278 -0.958 1.00 98.38 166 LYS A CA 1
ATOM 1371 C C . LYS A 1 166 ? 9.516 -12.102 -0.586 1.00 98.38 166 LYS A C 1
ATOM 1373 O O . LYS A 1 166 ? 8.518 -11.551 -0.123 1.00 98.38 166 LYS A O 1
ATOM 1378 N N . SER A 1 167 ? 9.606 -13.410 -0.796 1.00 97.75 167 SER A N 1
ATOM 1379 C CA . SER A 1 167 ? 8.587 -14.358 -0.354 1.00 97.75 167 SER A CA 1
ATOM 1380 C C . SER A 1 167 ? 9.218 -15.535 0.371 1.00 97.75 167 SER A C 1
ATOM 1382 O O . SER A 1 167 ? 10.429 -15.747 0.317 1.00 97.75 167 SER A O 1
ATOM 1384 N N . ASP A 1 168 ? 8.406 -16.311 1.072 1.00 97.31 168 ASP A N 1
ATOM 1385 C CA . ASP A 1 168 ? 8.886 -17.495 1.779 1.00 97.31 168 ASP A CA 1
ATOM 1386 C C . ASP A 1 168 ? 9.251 -18.662 0.856 1.00 97.31 168 ASP A C 1
ATOM 1388 O O . ASP A 1 168 ? 10.077 -19.493 1.234 1.00 97.31 168 ASP A O 1
ATOM 1392 N N . LYS A 1 169 ? 8.716 -18.698 -0.369 1.00 95.75 169 LYS A N 1
ATOM 1393 C CA . LYS A 1 169 ? 9.119 -19.671 -1.400 1.00 95.75 169 LYS A CA 1
ATOM 1394 C C . LYS A 1 169 ? 10.149 -19.131 -2.384 1.00 95.75 169 LYS A C 1
ATOM 1396 O O . LYS A 1 169 ? 10.837 -19.926 -3.016 1.00 95.75 169 LYS A O 1
ATOM 1401 N N . ASN A 1 170 ? 10.230 -17.809 -2.553 1.00 91.44 170 ASN A N 1
ATOM 1402 C CA . ASN A 1 170 ? 10.990 -17.140 -3.620 1.00 91.44 170 ASN A CA 1
ATOM 1403 C C . ASN A 1 170 ? 10.708 -17.695 -5.030 1.00 91.44 170 ASN A C 1
ATOM 1405 O O . ASN A 1 170 ? 11.525 -17.553 -5.934 1.00 91.44 170 ASN A O 1
ATOM 1409 N N . ALA A 1 171 ? 9.541 -18.311 -5.229 1.00 94.56 171 ALA A N 1
ATOM 1410 C CA . ALA A 1 171 ? 9.138 -18.900 -6.496 1.00 94.56 171 ALA A CA 1
ATOM 1411 C C . ALA A 1 171 ? 8.299 -17.894 -7.289 1.00 94.56 171 ALA A C 1
ATOM 1413 O O . ALA A 1 171 ? 7.318 -17.346 -6.776 1.00 94.56 171 ALA A O 1
ATOM 1414 N N . TYR A 1 172 ? 8.687 -17.647 -8.541 1.00 97.25 172 TYR A N 1
ATOM 1415 C CA . TYR A 1 172 ? 7.974 -16.724 -9.414 1.00 97.25 172 TYR A CA 1
ATOM 1416 C C . TYR A 1 172 ? 8.093 -17.081 -10.894 1.00 97.25 172 TYR A C 1
ATOM 1418 O O . TYR A 1 172 ? 9.006 -17.786 -11.318 1.00 97.25 172 TYR A O 1
ATOM 1426 N N . SER A 1 173 ? 7.185 -16.525 -11.692 1.00 97.38 173 SER A N 1
ATOM 1427 C CA . SER A 1 173 ? 7.307 -16.456 -13.148 1.00 97.38 173 SER A CA 1
ATOM 1428 C C . SER A 1 173 ? 6.983 -15.048 -13.644 1.00 97.38 173 SER A C 1
ATOM 1430 O O . SER A 1 173 ? 6.200 -14.319 -13.030 1.00 97.38 173 SER A O 1
ATOM 1432 N N . LYS A 1 174 ? 7.616 -14.637 -14.746 1.00 97.56 174 LYS A N 1
ATOM 1433 C CA . LYS A 1 174 ? 7.286 -13.380 -15.428 1.00 97.56 174 LYS A CA 1
ATOM 1434 C C . LYS A 1 174 ? 6.047 -13.597 -16.289 1.00 97.56 174 LYS A C 1
ATOM 1436 O O . LYS A 1 174 ? 6.012 -14.542 -17.071 1.00 97.56 174 LYS A O 1
ATOM 1441 N N . ILE A 1 175 ? 5.053 -12.727 -16.137 1.00 97.00 175 ILE A N 1
ATOM 1442 C CA . ILE A 1 175 ? 3.871 -12.707 -17.010 1.00 97.00 175 ILE A CA 1
ATOM 1443 C C . ILE A 1 175 ? 4.118 -11.770 -18.195 1.00 97.00 175 ILE A C 1
ATOM 1445 O O . ILE A 1 175 ? 3.769 -12.118 -19.317 1.00 97.00 175 ILE A O 1
ATOM 1449 N N . ASP A 1 176 ? 4.739 -10.615 -17.935 1.00 96.06 176 ASP A N 1
ATOM 1450 C CA . ASP A 1 176 ? 5.161 -9.631 -18.938 1.00 96.06 176 ASP A CA 1
ATOM 1451 C C . ASP A 1 176 ? 4.046 -9.204 -19.908 1.00 96.06 176 ASP A C 1
ATOM 1453 O O . ASP A 1 176 ? 4.133 -9.359 -21.127 1.00 96.06 176 ASP A O 1
ATOM 1457 N N . ARG A 1 177 ? 2.941 -8.687 -19.355 1.00 97.69 177 ARG A N 1
ATOM 1458 C CA . ARG A 1 177 ? 1.775 -8.302 -20.162 1.00 97.69 177 ARG A CA 1
ATOM 1459 C C . ARG A 1 177 ? 1.127 -7.010 -19.693 1.00 97.69 177 ARG A C 1
ATOM 1461 O O . ARG A 1 177 ? 0.789 -6.863 -18.523 1.00 97.69 177 ARG A O 1
ATOM 1468 N N . TRP A 1 178 ? 0.847 -6.113 -20.632 1.00 97.94 178 TRP A N 1
ATOM 1469 C CA . TRP A 1 178 ? 0.011 -4.935 -20.401 1.00 97.94 178 TRP A CA 1
ATOM 1470 C C . TRP A 1 178 ? -1.474 -5.280 -20.519 1.00 97.94 178 TRP A C 1
ATOM 147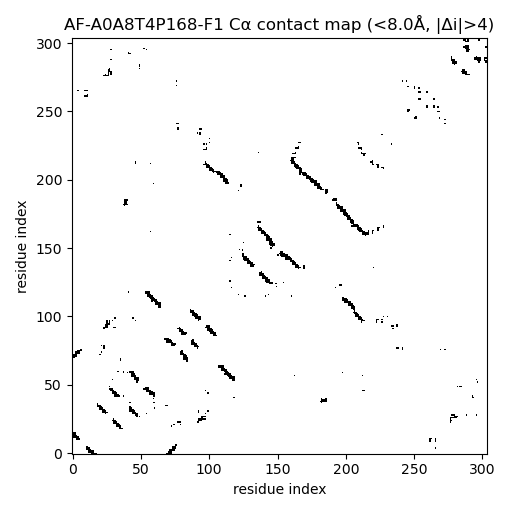2 O O . TRP A 1 178 ? -1.881 -5.981 -21.443 1.00 97.94 178 TRP A O 1
ATOM 1482 N N . ILE A 1 179 ? -2.283 -4.794 -19.580 1.00 96.75 179 ILE A N 1
ATOM 1483 C CA . ILE A 1 179 ? -3.724 -5.057 -19.509 1.00 96.75 179 ILE A CA 1
ATOM 1484 C C . ILE A 1 179 ? -4.446 -3.733 -19.288 1.00 96.75 179 ILE A C 1
ATOM 1486 O O . ILE A 1 179 ? -4.074 -2.968 -18.401 1.00 96.75 179 ILE A O 1
ATOM 1490 N N . GLU A 1 180 ? -5.482 -3.461 -20.076 1.00 97.38 180 GLU A N 1
ATOM 1491 C CA . GLU A 1 180 ? -6.349 -2.303 -19.861 1.00 97.38 180 GLU A CA 1
ATOM 1492 C C . GLU A 1 180 ? -7.234 -2.534 -18.626 1.00 97.38 180 GLU A C 1
ATOM 1494 O O . GLU A 1 180 ? -7.943 -3.536 -18.527 1.00 97.38 180 GLU A O 1
ATOM 1499 N N . ARG A 1 181 ? -7.192 -1.603 -17.674 1.00 96.00 181 ARG A N 1
ATOM 1500 C CA . ARG A 1 181 ? -8.110 -1.525 -16.534 1.00 96.00 181 ARG A CA 1
ATOM 1501 C C . ARG A 1 181 ? -9.083 -0.381 -16.752 1.00 96.00 181 ARG A C 1
ATOM 1503 O O . ARG A 1 181 ? -8.685 0.685 -17.217 1.00 96.00 181 ARG A O 1
ATOM 1510 N N . HIS A 1 182 ? -10.337 -0.599 -16.373 1.00 97.19 182 HIS A N 1
ATOM 1511 C CA . HIS A 1 182 ? -11.376 0.426 -16.314 1.00 97.19 182 HIS A CA 1
ATOM 1512 C C . HIS A 1 182 ? -11.692 0.741 -14.851 1.00 97.19 182 HIS A C 1
ATOM 1514 O O . HIS A 1 182 ? -11.935 -0.159 -14.054 1.00 97.19 182 HIS A O 1
ATOM 1520 N N . TYR A 1 183 ? -11.660 2.024 -14.510 1.00 96.94 183 TYR A N 1
ATOM 1521 C CA . TYR A 1 183 ? -11.836 2.560 -13.168 1.00 96.94 183 TYR A CA 1
ATOM 1522 C C . TYR A 1 183 ? -13.212 3.219 -13.051 1.00 96.94 183 TYR A C 1
ATOM 1524 O O . TYR A 1 183 ? -13.367 4.425 -13.255 1.00 96.94 183 TYR A O 1
ATOM 1532 N N . SER A 1 184 ? -14.221 2.413 -12.725 1.00 96.38 184 SER A N 1
ATOM 1533 C CA . SER A 1 184 ? -15.622 2.849 -12.655 1.00 96.38 184 SER A CA 1
ATOM 1534 C C . SER A 1 184 ? -15.860 4.011 -11.684 1.00 96.38 184 SER A C 1
ATOM 1536 O O . SER A 1 184 ? -16.619 4.923 -11.998 1.00 96.38 184 SER A O 1
ATOM 1538 N N . TYR A 1 185 ? -15.170 4.037 -10.540 1.00 95.50 185 TYR A N 1
ATOM 1539 C CA . TYR A 1 185 ? -15.319 5.111 -9.554 1.00 95.50 185 TYR A CA 1
ATOM 1540 C C . TYR A 1 185 ? -14.721 6.436 -10.046 1.00 95.50 185 TYR A C 1
ATOM 1542 O O . TYR A 1 185 ? -15.237 7.512 -9.745 1.00 95.50 185 TYR A O 1
ATOM 1550 N N . ASP A 1 186 ? -13.643 6.384 -10.836 1.00 96.00 186 ASP A N 1
ATOM 1551 C CA . ASP A 1 186 ? -13.095 7.587 -11.469 1.00 96.00 186 ASP A CA 1
ATOM 1552 C C . ASP A 1 186 ? -14.018 8.141 -12.561 1.00 96.00 186 ASP A C 1
ATOM 1554 O O . ASP A 1 186 ? -14.106 9.362 -12.715 1.00 96.00 186 ASP A O 1
ATOM 1558 N N . GLU A 1 187 ? -14.722 7.270 -13.288 1.00 97.38 187 GLU A N 1
ATOM 1559 C CA . GLU A 1 187 ? -15.742 7.662 -14.266 1.00 97.38 187 GLU A CA 1
ATOM 1560 C C . GLU A 1 187 ? -16.958 8.312 -13.604 1.00 97.38 187 GLU A C 1
ATOM 1562 O O . GLU A 1 187 ? -17.358 9.407 -14.005 1.00 97.38 187 GLU A O 1
ATOM 1567 N N . GLU A 1 188 ? -17.488 7.701 -12.543 1.00 96.38 188 GLU A N 1
ATOM 1568 C CA . GLU A 1 188 ? -18.631 8.216 -11.781 1.00 96.38 188 GLU A CA 1
ATOM 1569 C C . GLU A 1 188 ? -18.383 9.645 -11.275 1.00 96.38 188 GLU A C 1
ATOM 1571 O O . GLU A 1 188 ? -19.218 10.539 -11.438 1.00 96.38 188 GLU A O 1
ATOM 1576 N N . ARG A 1 189 ? -17.183 9.900 -10.741 1.00 95.12 189 ARG A N 1
ATOM 1577 C CA . ARG A 1 189 ? -16.776 11.228 -10.255 1.00 95.12 189 ARG A CA 1
ATOM 1578 C C . ARG A 1 189 ? -16.203 12.148 -11.343 1.00 95.12 189 ARG A C 1
ATOM 1580 O O . ARG A 1 189 ? -15.650 13.197 -11.012 1.00 95.12 189 ARG A O 1
ATOM 1587 N N . LYS A 1 190 ? -16.299 11.768 -12.625 1.00 96.38 190 LYS A N 1
ATOM 1588 C CA . LYS A 1 190 ? -15.833 12.541 -13.795 1.00 96.38 190 LYS A CA 1
ATOM 1589 C C . LYS A 1 190 ? -14.361 12.972 -13.704 1.00 96.38 190 LYS A C 1
ATOM 1591 O O . LYS A 1 190 ? -14.008 14.106 -14.026 1.00 96.38 190 LYS A O 1
ATOM 1596 N N . SER A 1 191 ? -13.489 12.071 -13.251 1.00 93.56 191 SER A N 1
ATOM 1597 C CA . SER A 1 191 ? -12.046 12.304 -13.099 1.00 93.56 191 SER A CA 1
ATOM 1598 C C . SER A 1 191 ? -11.215 11.502 -14.114 1.00 93.56 191 SER A C 1
ATOM 1600 O O . SER A 1 191 ? -10.641 10.470 -13.755 1.00 93.56 191 SER A O 1
ATOM 1602 N N . PRO A 1 192 ? -11.105 11.959 -15.377 1.00 93.12 192 PRO A N 1
ATOM 1603 C CA . PRO A 1 192 ? -10.349 11.240 -16.397 1.00 93.12 192 PRO A CA 1
ATOM 1604 C C . PRO A 1 192 ? -8.844 11.145 -16.057 1.00 93.12 192 PRO A C 1
ATOM 1606 O O . PRO A 1 192 ? -8.314 11.985 -15.318 1.00 93.12 192 PRO A O 1
ATOM 1609 N N . PRO A 1 193 ? -8.126 10.145 -16.606 1.00 94.12 193 PRO A N 1
ATOM 1610 C CA . PRO A 1 193 ? -8.631 9.083 -17.481 1.00 94.12 193 PRO A CA 1
ATOM 1611 C C . PRO A 1 193 ? -9.380 7.986 -16.704 1.00 94.12 193 PRO A C 1
ATOM 1613 O O . PRO A 1 193 ? -9.008 7.648 -15.583 1.00 94.12 193 PRO A O 1
ATOM 1616 N N . TYR A 1 194 ? -10.417 7.413 -17.324 1.00 96.25 194 TYR A N 1
ATOM 1617 C CA . TYR A 1 194 ? -11.220 6.325 -16.737 1.00 96.25 194 TYR A CA 1
ATOM 1618 C C . TYR A 1 194 ? -10.641 4.944 -17.020 1.00 96.25 194 TYR A C 1
ATOM 1620 O O . TYR A 1 194 ? -11.020 3.967 -16.388 1.00 96.25 194 TYR A O 1
ATOM 1628 N N . LYS A 1 195 ? -9.726 4.847 -17.982 1.00 96.38 195 LYS A N 1
ATOM 1629 C CA . LYS A 1 195 ? -9.050 3.609 -18.348 1.00 96.38 195 LYS A CA 1
ATOM 1630 C C . LYS A 1 195 ? -7.549 3.822 -18.359 1.00 96.38 195 LYS A C 1
ATOM 1632 O O . LYS A 1 195 ? -7.096 4.945 -18.576 1.00 96.38 195 LYS A O 1
ATOM 1637 N N . ARG A 1 196 ? -6.790 2.760 -18.102 1.00 95.31 196 ARG A N 1
ATOM 1638 C CA . ARG A 1 196 ? -5.325 2.782 -18.165 1.00 95.31 196 ARG A CA 1
ATOM 1639 C C . ARG A 1 196 ? -4.770 1.388 -18.390 1.00 95.31 196 ARG A C 1
ATOM 1641 O O . ARG A 1 196 ? -5.248 0.431 -17.785 1.00 95.31 196 ARG A O 1
ATOM 1648 N N . TYR A 1 197 ? -3.693 1.285 -19.157 1.00 97.06 197 TYR A N 1
ATOM 1649 C CA . TYR A 1 197 ? -2.908 0.053 -19.221 1.00 97.06 197 TYR A CA 1
ATOM 1650 C C . TYR A 1 197 ? -2.033 -0.104 -17.974 1.00 97.06 197 TYR A C 1
ATOM 1652 O O . TYR A 1 197 ? -1.194 0.757 -17.699 1.00 97.06 197 TYR A O 1
ATOM 1660 N N . VAL A 1 198 ? -2.192 -1.207 -17.245 1.00 97.44 198 VAL A N 1
ATOM 1661 C CA . VAL A 1 198 ? -1.350 -1.619 -16.108 1.00 97.44 198 VAL A CA 1
ATOM 1662 C C . VAL A 1 198 ? -0.510 -2.832 -16.497 1.00 97.44 198 VAL A C 1
ATOM 1664 O O . VAL A 1 198 ? -0.889 -3.599 -17.385 1.00 97.44 198 VAL A O 1
ATOM 1667 N N . TYR A 1 199 ? 0.638 -3.014 -15.854 1.00 98.44 199 TYR A N 1
ATOM 1668 C CA . TYR A 1 199 ? 1.591 -4.059 -16.211 1.00 98.44 199 TYR A CA 1
ATOM 1669 C C . TYR A 1 199 ? 1.444 -5.271 -15.284 1.00 98.44 199 TYR A C 1
ATOM 1671 O O . TYR A 1 199 ? 1.801 -5.220 -14.110 1.00 98.44 199 TYR A O 1
ATOM 1679 N N . CYS A 1 200 ? 0.901 -6.371 -15.800 1.00 97.88 200 CYS A N 1
ATOM 1680 C CA . CYS A 1 200 ? 0.875 -7.662 -15.122 1.00 97.88 200 CYS A CA 1
ATOM 1681 C C . CYS A 1 200 ? 2.279 -8.268 -15.198 1.00 97.88 200 CYS A C 1
ATOM 1683 O O . CYS A 1 200 ? 2.676 -8.846 -16.212 1.00 97.88 200 CYS A O 1
ATOM 1685 N N . ALA A 1 201 ? 3.054 -8.045 -14.140 1.00 98.12 201 ALA A N 1
ATOM 1686 C CA . ALA A 1 201 ? 4.495 -8.238 -14.151 1.00 98.12 201 ALA A CA 1
ATOM 1687 C C . ALA A 1 201 ? 4.882 -9.676 -13.801 1.00 98.12 201 ALA A C 1
ATOM 1689 O O . ALA A 1 201 ? 5.648 -10.327 -14.515 1.00 98.12 201 ALA A O 1
ATOM 1690 N N . LEU A 1 202 ? 4.352 -10.167 -12.681 1.00 98.06 202 LEU A N 1
ATOM 1691 C CA . LEU A 1 202 ? 4.826 -11.373 -12.016 1.00 98.06 202 LEU A CA 1
ATOM 1692 C C . LEU A 1 202 ? 3.661 -12.223 -11.536 1.00 98.06 202 LEU A C 1
ATOM 1694 O O . LEU A 1 202 ? 2.656 -11.694 -11.060 1.00 98.06 202 LEU A O 1
ATOM 1698 N N . ARG A 1 203 ? 3.864 -13.535 -11.574 1.00 98.06 203 ARG A N 1
ATOM 1699 C CA . ARG A 1 203 ? 3.161 -14.486 -10.723 1.00 98.06 203 ARG A CA 1
ATOM 1700 C C . ARG A 1 203 ? 4.100 -14.916 -9.608 1.00 98.06 203 ARG A C 1
ATOM 1702 O O . ARG A 1 203 ? 5.205 -15.365 -9.905 1.00 98.06 203 ARG A O 1
ATOM 1709 N N . LEU A 1 204 ? 3.681 -14.772 -8.359 1.00 97.94 204 LEU A N 1
ATOM 1710 C CA . LEU A 1 204 ? 4.456 -15.121 -7.169 1.00 97.94 204 LEU A CA 1
ATOM 1711 C C . LEU A 1 204 ? 3.752 -16.262 -6.436 1.00 97.94 204 LEU A C 1
ATOM 1713 O O . LEU A 1 204 ? 2.532 -16.218 -6.296 1.00 97.94 204 LEU A O 1
ATOM 1717 N N . ALA A 1 205 ? 4.501 -17.247 -5.949 1.00 97.31 205 ALA A N 1
ATOM 1718 C CA . ALA A 1 205 ? 3.967 -18.330 -5.128 1.00 97.31 205 ALA A CA 1
ATOM 1719 C C . ALA A 1 205 ? 4.468 -18.219 -3.684 1.00 97.31 205 ALA A C 1
ATOM 1721 O O . ALA A 1 205 ? 5.628 -17.874 -3.448 1.00 97.31 205 ALA A O 1
ATOM 1722 N N . GLY A 1 206 ? 3.599 -18.532 -2.725 1.00 97.50 206 GLY A N 1
ATOM 1723 C CA . GLY A 1 206 ? 3.924 -18.542 -1.299 1.00 97.50 206 GLY A CA 1
ATOM 1724 C C . GLY A 1 206 ? 2.751 -18.126 -0.426 1.00 97.50 206 GLY A C 1
ATOM 1725 O O . GLY A 1 206 ? 1.624 -17.977 -0.902 1.00 97.50 206 GLY A O 1
ATOM 1726 N N . SER A 1 207 ? 3.026 -17.934 0.857 1.00 97.88 207 SER A N 1
ATOM 1727 C CA . SER A 1 207 ? 2.034 -17.466 1.832 1.00 97.88 207 SER A CA 1
ATOM 1728 C C . SER A 1 207 ? 2.463 -16.193 2.548 1.00 97.88 207 SER A C 1
ATOM 1730 O O . SER A 1 207 ? 1.647 -15.559 3.208 1.00 97.88 207 SER A O 1
ATOM 1732 N N . ARG A 1 208 ? 3.722 -15.768 2.413 1.00 98.50 208 ARG A N 1
ATOM 1733 C CA . ARG A 1 208 ? 4.227 -14.534 3.024 1.00 98.50 208 ARG A CA 1
ATOM 1734 C C . ARG A 1 208 ? 5.039 -13.753 2.015 1.00 98.50 208 ARG A C 1
ATOM 1736 O O . ARG A 1 208 ? 5.979 -14.286 1.431 1.00 98.50 208 ARG A O 1
ATOM 1743 N N . PHE A 1 209 ? 4.700 -12.481 1.857 1.00 98.69 209 PHE A N 1
ATOM 1744 C CA . PHE A 1 209 ? 5.302 -11.575 0.893 1.00 98.69 209 PHE A CA 1
ATOM 1745 C C . PHE A 1 209 ? 5.616 -10.237 1.559 1.00 98.69 209 PHE A C 1
ATOM 1747 O O . PHE A 1 209 ? 4.815 -9.699 2.326 1.00 98.69 209 PHE A O 1
ATOM 1754 N N . VAL A 1 210 ? 6.777 -9.678 1.232 1.00 98.81 210 VAL A N 1
ATOM 1755 C CA . VAL A 1 210 ? 7.139 -8.299 1.567 1.00 98.81 210 VAL A CA 1
ATOM 1756 C C . VAL A 1 210 ? 7.464 -7.557 0.284 1.00 98.81 210 VAL A C 1
ATOM 1758 O O . VAL A 1 210 ? 8.254 -8.041 -0.525 1.00 98.81 210 VAL A O 1
ATOM 1761 N N . PHE A 1 211 ? 6.855 -6.385 0.125 1.00 98.88 211 PHE A N 1
ATOM 1762 C CA . PHE A 1 211 ? 7.059 -5.474 -0.998 1.00 98.88 211 PHE A CA 1
ATOM 1763 C C . PHE A 1 211 ? 7.614 -4.150 -0.473 1.00 98.88 211 PHE A C 1
ATOM 1765 O O . PHE A 1 211 ? 6.881 -3.417 0.187 1.00 98.88 211 PHE A O 1
ATOM 1772 N N . SER A 1 212 ? 8.871 -3.821 -0.763 1.00 98.81 212 SER A N 1
ATOM 1773 C CA . SER A 1 212 ? 9.524 -2.596 -0.272 1.00 98.81 212 SER A CA 1
ATOM 1774 C C . SER A 1 212 ? 9.881 -1.643 -1.399 1.00 98.81 212 SER A C 1
ATOM 1776 O O . SER A 1 212 ? 10.422 -2.055 -2.426 1.00 98.81 212 SER A O 1
ATOM 1778 N N . MET A 1 213 ? 9.604 -0.359 -1.193 1.00 98.62 213 MET A N 1
ATOM 1779 C CA . MET A 1 213 ? 9.683 0.684 -2.214 1.00 98.62 213 MET A CA 1
ATOM 1780 C C . MET A 1 213 ? 10.765 1.711 -1.895 1.00 98.62 213 MET A C 1
ATOM 1782 O O . MET A 1 213 ? 10.875 2.190 -0.765 1.00 98.62 213 MET A O 1
ATOM 1786 N N . SER A 1 214 ? 11.529 2.115 -2.908 1.00 98.19 214 SER A N 1
ATOM 1787 C CA . SER A 1 214 ? 12.463 3.240 -2.799 1.00 98.19 214 SER A CA 1
ATOM 1788 C C . SER A 1 214 ? 12.830 3.810 -4.171 1.00 98.19 214 SER A C 1
ATOM 1790 O O . SER A 1 214 ? 12.729 3.127 -5.189 1.00 98.19 214 SER A O 1
ATOM 1792 N N . LYS A 1 215 ? 13.336 5.047 -4.209 1.00 97.94 215 LYS A N 1
ATOM 1793 C CA . LYS A 1 215 ? 14.091 5.577 -5.362 1.00 97.94 215 LYS A CA 1
ATOM 1794 C C . LYS A 1 215 ? 15.519 5.025 -5.446 1.00 97.94 215 LYS A C 1
ATOM 1796 O O . LYS A 1 215 ? 16.171 5.139 -6.479 1.00 97.94 215 LYS A O 1
ATOM 1801 N N . ASN A 1 216 ? 16.015 4.405 -4.376 1.00 98.06 216 ASN A N 1
ATOM 1802 C CA . ASN A 1 216 ? 17.330 3.779 -4.319 1.00 98.06 216 ASN A CA 1
ATOM 1803 C C . ASN A 1 216 ? 17.210 2.253 -4.201 1.00 98.06 216 ASN A C 1
ATOM 1805 O O . ASN A 1 216 ? 16.598 1.736 -3.265 1.00 98.06 216 ASN A O 1
ATOM 1809 N N . LYS A 1 217 ? 17.864 1.527 -5.115 1.00 98.31 217 LYS A N 1
ATOM 1810 C CA . LYS A 1 217 ? 17.858 0.057 -5.152 1.00 98.31 217 LYS A CA 1
ATOM 1811 C C . LYS A 1 217 ? 18.289 -0.581 -3.828 1.00 98.31 217 LYS A C 1
ATOM 1813 O O . LYS A 1 217 ? 17.635 -1.497 -3.337 1.00 98.31 217 LYS A O 1
ATOM 1818 N N . ASN A 1 218 ? 19.398 -0.114 -3.256 1.00 98.25 218 ASN A N 1
ATOM 1819 C CA . ASN A 1 218 ? 19.976 -0.720 -2.058 1.00 98.25 218 ASN A CA 1
ATOM 1820 C C . ASN A 1 218 ? 19.093 -0.493 -0.831 1.00 98.25 218 ASN A C 1
ATOM 1822 O O . ASN A 1 218 ? 19.014 -1.380 0.015 1.00 98.25 218 ASN A O 1
ATOM 1826 N N . ASP A 1 219 ? 18.421 0.654 -0.747 1.00 97.94 219 ASP A N 1
ATOM 1827 C CA . ASP A 1 219 ? 17.495 0.942 0.348 1.00 97.94 219 ASP A CA 1
ATOM 1828 C C . ASP A 1 219 ? 16.256 0.043 0.268 1.00 97.94 219 ASP A C 1
ATOM 1830 O O . ASP A 1 219 ? 15.895 -0.563 1.275 1.00 97.94 219 ASP A O 1
ATOM 1834 N N . ALA A 1 220 ? 15.675 -0.144 -0.928 1.00 98.44 220 ALA A N 1
ATOM 1835 C CA . ALA A 1 220 ? 14.568 -1.086 -1.126 1.00 98.44 220 ALA A CA 1
ATOM 1836 C C . ALA A 1 220 ? 14.963 -2.519 -0.723 1.00 98.44 220 ALA A C 1
ATOM 1838 O O . ALA A 1 220 ? 14.228 -3.181 0.006 1.00 98.44 220 ALA A O 1
ATOM 1839 N N . ILE A 1 221 ? 16.147 -2.987 -1.139 1.00 98.44 221 ILE A N 1
ATOM 1840 C CA . ILE A 1 221 ? 16.651 -4.332 -0.808 1.00 98.44 221 ILE A CA 1
ATOM 1841 C C . ILE A 1 221 ? 16.866 -4.505 0.698 1.00 98.44 221 ILE A C 1
ATOM 1843 O O . ILE A 1 221 ? 16.458 -5.520 1.265 1.00 98.44 221 ILE A O 1
ATOM 1847 N N . LYS A 1 222 ? 17.533 -3.542 1.346 1.00 98.38 222 LYS A N 1
ATOM 1848 C CA . LYS A 1 222 ? 17.825 -3.602 2.785 1.00 98.38 222 LYS A CA 1
ATOM 1849 C C . LYS A 1 222 ? 16.544 -3.587 3.610 1.00 98.38 222 LYS A C 1
ATOM 1851 O O . LYS A 1 222 ? 16.432 -4.374 4.546 1.00 98.38 222 LYS A O 1
ATOM 1856 N N . GLU A 1 223 ? 15.594 -2.721 3.256 1.00 98.56 223 GLU A N 1
ATOM 1857 C CA . GLU A 1 223 ? 14.311 -2.635 3.951 1.00 98.56 223 GLU A CA 1
ATOM 1858 C C . GLU A 1 223 ? 13.497 -3.919 3.764 1.00 98.56 223 GLU A C 1
ATOM 1860 O O . GLU A 1 223 ? 13.032 -4.483 4.751 1.00 98.56 223 GLU A O 1
ATOM 1865 N N . CYS A 1 224 ? 13.425 -4.445 2.537 1.00 98.62 224 CYS A N 1
ATOM 1866 C CA . CYS A 1 224 ? 12.725 -5.695 2.238 1.00 98.62 224 CYS A CA 1
ATOM 1867 C C . CYS A 1 224 ? 13.262 -6.867 3.048 1.00 98.62 224 CYS A C 1
ATOM 1869 O O . CYS A 1 224 ? 12.485 -7.637 3.611 1.00 98.62 224 CYS A O 1
ATOM 1871 N N . GLU A 1 225 ? 14.585 -6.997 3.130 1.00 98.25 225 GLU A N 1
ATOM 1872 C CA . GLU A 1 225 ? 15.201 -8.063 3.908 1.00 98.25 225 GLU A CA 1
ATOM 1873 C C . GLU A 1 225 ? 14.931 -7.906 5.404 1.00 98.25 225 GLU A C 1
ATOM 1875 O O . GLU A 1 225 ? 14.570 -8.875 6.071 1.00 98.25 225 GLU A O 1
ATOM 1880 N N . HIS A 1 226 ? 15.099 -6.692 5.934 1.00 98.62 226 HIS A N 1
ATOM 1881 C CA . HIS A 1 226 ? 14.866 -6.425 7.346 1.00 98.62 226 HIS A CA 1
ATOM 1882 C C . HIS A 1 226 ? 13.413 -6.709 7.729 1.00 98.62 226 HIS A C 1
ATOM 1884 O O . HIS A 1 226 ? 13.174 -7.449 8.681 1.00 98.62 226 HIS A O 1
ATOM 1890 N N . VAL A 1 227 ? 12.451 -6.178 6.971 1.00 98.75 227 VAL A N 1
ATOM 1891 C CA . VAL A 1 227 ? 11.024 -6.357 7.254 1.00 98.75 227 VAL A CA 1
ATOM 1892 C C . VAL A 1 227 ? 10.638 -7.827 7.153 1.00 98.75 227 VAL A C 1
ATOM 1894 O O . VAL A 1 227 ? 9.992 -8.334 8.063 1.00 98.75 227 VAL A O 1
ATOM 1897 N N . PHE A 1 228 ? 11.083 -8.539 6.113 1.00 98.62 228 PHE A N 1
ATOM 1898 C CA . PHE A 1 228 ? 10.764 -9.958 5.940 1.00 98.62 228 PHE A CA 1
ATOM 1899 C C . PHE A 1 228 ? 11.306 -10.835 7.076 1.00 98.62 228 PHE A C 1
ATOM 1901 O O . PHE A 1 228 ? 10.608 -11.722 7.563 1.00 98.62 228 PHE A O 1
ATOM 1908 N N . ASN A 1 229 ? 12.530 -10.572 7.534 1.00 98.38 229 ASN A N 1
ATOM 1909 C CA . ASN A 1 229 ? 13.148 -11.356 8.603 1.00 98.38 229 ASN A CA 1
ATOM 1910 C C . ASN A 1 229 ? 12.590 -11.029 9.998 1.00 98.38 229 ASN A C 1
ATOM 1912 O O . ASN A 1 229 ? 12.859 -11.783 10.926 1.00 98.38 229 ASN A O 1
ATOM 1916 N N . ASN A 1 230 ? 11.832 -9.936 10.149 1.00 98.69 230 ASN A N 1
ATOM 1917 C CA . ASN A 1 230 ? 11.298 -9.467 11.433 1.00 98.69 230 ASN A CA 1
ATOM 1918 C C . ASN A 1 230 ? 9.769 -9.261 11.392 1.00 98.69 230 ASN A C 1
ATOM 1920 O O . ASN A 1 230 ? 9.232 -8.442 12.138 1.00 98.69 230 ASN A O 1
ATOM 1924 N N . ILE A 1 231 ? 9.046 -9.955 10.496 1.00 98.56 231 ILE A N 1
ATOM 1925 C CA . ILE A 1 231 ? 7.589 -9.774 10.312 1.00 98.56 231 ILE A CA 1
ATOM 1926 C C . ILE A 1 231 ? 6.846 -9.903 11.645 1.00 98.56 231 ILE A C 1
ATOM 1928 O O . ILE A 1 231 ? 5.968 -9.095 11.947 1.00 98.56 231 ILE A O 1
ATOM 1932 N N . HIS A 1 232 ? 7.187 -10.915 12.444 1.00 98.19 232 HIS A N 1
ATOM 1933 C CA . HIS A 1 232 ? 6.494 -11.193 13.696 1.00 98.19 232 HIS A CA 1
ATOM 1934 C C . HIS A 1 232 ? 6.720 -10.083 14.731 1.00 98.19 232 HIS A C 1
ATOM 1936 O O . HIS A 1 232 ? 5.752 -9.569 15.297 1.00 98.19 232 HIS A O 1
ATOM 1942 N N . GLU A 1 233 ? 7.970 -9.668 14.949 1.00 98.50 233 GLU A N 1
ATOM 1943 C CA . GLU A 1 233 ? 8.313 -8.574 15.863 1.00 98.50 233 GLU A CA 1
ATOM 1944 C C . GLU A 1 233 ? 7.657 -7.263 15.426 1.00 98.50 233 GLU A C 1
ATOM 1946 O O . GLU A 1 233 ? 7.054 -6.567 16.244 1.00 98.50 233 GLU A O 1
ATOM 1951 N N . ILE A 1 234 ? 7.721 -6.952 14.129 1.00 98.50 234 ILE A N 1
ATOM 1952 C CA . ILE A 1 234 ? 7.136 -5.740 13.554 1.00 98.50 234 ILE A CA 1
ATOM 1953 C C . ILE A 1 234 ? 5.617 -5.734 13.749 1.00 98.50 234 ILE A C 1
ATOM 1955 O O . ILE A 1 234 ? 5.079 -4.764 14.276 1.00 98.50 234 ILE A O 1
ATOM 1959 N N . LYS A 1 235 ? 4.905 -6.815 13.406 1.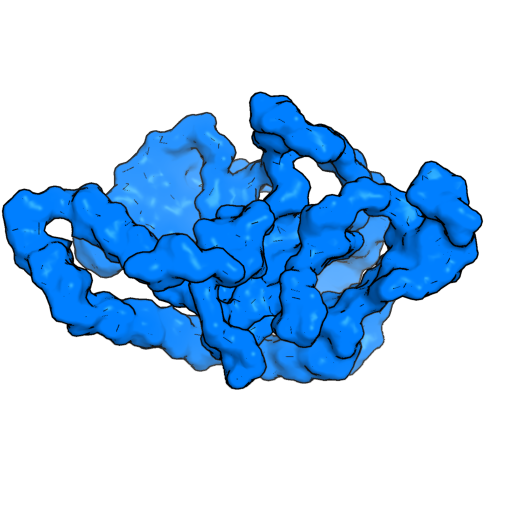00 98.31 235 LYS A N 1
ATOM 1960 C CA . LYS A 1 235 ? 3.442 -6.886 13.585 1.00 98.31 235 LYS A CA 1
ATOM 1961 C C . LYS A 1 235 ? 3.022 -6.817 15.054 1.00 98.31 235 LYS A C 1
ATOM 1963 O O . LYS A 1 235 ? 1.983 -6.232 15.363 1.00 98.31 235 LYS A O 1
ATOM 1968 N N . ASN A 1 236 ? 3.805 -7.396 15.963 1.00 98.19 236 ASN A N 1
ATOM 1969 C CA . ASN A 1 236 ? 3.543 -7.270 17.396 1.00 98.19 236 ASN A CA 1
ATOM 1970 C C . ASN A 1 236 ? 3.722 -5.830 17.870 1.00 98.19 236 ASN A C 1
ATOM 1972 O O . ASN A 1 236 ? 2.869 -5.332 18.602 1.00 98.19 236 ASN A O 1
ATOM 1976 N N . LYS A 1 237 ? 4.756 -5.136 17.387 1.00 97.50 237 LYS A N 1
ATOM 1977 C CA . LYS A 1 237 ? 4.946 -3.712 17.658 1.00 97.50 237 LYS A CA 1
ATOM 1978 C C . LYS A 1 237 ? 3.783 -2.864 17.134 1.00 97.50 237 LYS A C 1
ATOM 1980 O O . LYS A 1 237 ? 3.260 -2.056 17.889 1.00 97.50 237 LYS A O 1
ATOM 1985 N N . GLU A 1 238 ? 3.311 -3.098 15.907 1.00 96.44 238 GLU A N 1
ATOM 1986 C CA . GLU A 1 238 ? 2.130 -2.406 15.354 1.00 96.44 238 GLU A CA 1
ATOM 1987 C C . GLU A 1 238 ? 0.897 -2.562 16.254 1.00 96.44 238 GLU A C 1
ATOM 1989 O O . GLU A 1 238 ? 0.177 -1.602 16.549 1.00 96.44 238 GLU A O 1
ATOM 1994 N N . LYS A 1 239 ? 0.669 -3.786 16.740 1.00 96.56 239 LYS A N 1
ATOM 1995 C CA . LYS A 1 239 ? -0.406 -4.083 17.685 1.00 96.56 239 LYS A CA 1
ATOM 1996 C C . LYS A 1 239 ? -0.210 -3.345 19.008 1.00 96.56 239 LYS A C 1
ATOM 1998 O O . LYS A 1 239 ? -1.167 -2.769 19.523 1.00 96.56 239 LYS A O 1
ATOM 2003 N N . GLU A 1 240 ? 0.989 -3.379 19.581 1.00 96.69 240 GLU A N 1
ATOM 2004 C CA . GLU A 1 240 ? 1.310 -2.690 20.835 1.00 96.69 240 GLU A CA 1
ATOM 2005 C C . GLU A 1 240 ? 1.134 -1.176 20.716 1.00 96.69 240 GLU A C 1
ATOM 2007 O O . GLU A 1 240 ? 0.502 -0.570 21.583 1.00 96.69 240 GLU A O 1
ATOM 2012 N N . ASP A 1 241 ? 1.615 -0.573 19.631 1.00 94.44 241 ASP A N 1
ATOM 2013 C CA . ASP A 1 241 ? 1.496 0.858 19.358 1.00 94.44 241 ASP A CA 1
ATOM 2014 C C . ASP A 1 241 ? 0.025 1.274 19.228 1.00 94.44 241 ASP A C 1
ATOM 2016 O O . ASP A 1 241 ? -0.404 2.257 19.846 1.00 94.44 241 ASP A O 1
ATOM 2020 N N . PHE A 1 242 ? -0.794 0.482 18.532 1.00 95.31 242 PHE A N 1
ATOM 2021 C CA . PHE A 1 242 ? -2.237 0.706 18.490 1.00 95.31 242 PHE A CA 1
ATOM 2022 C C . PHE A 1 242 ? -2.902 0.540 19.869 1.00 95.31 242 PHE A C 1
ATOM 2024 O O . PHE A 1 242 ? -3.698 1.384 20.281 1.00 95.31 242 PHE A O 1
ATOM 2031 N N . LEU A 1 243 ? -2.567 -0.501 20.637 1.00 94.56 243 LEU A N 1
ATOM 2032 C CA . LEU A 1 243 ? -3.110 -0.681 21.991 1.00 94.56 243 LEU A CA 1
ATOM 2033 C C . LEU A 1 243 ? -2.690 0.453 22.938 1.00 94.56 243 LEU A C 1
ATOM 2035 O O . LEU A 1 243 ? -3.464 0.844 23.814 1.00 94.56 243 LEU A O 1
ATOM 2039 N N . ASN A 1 244 ? -1.489 1.005 22.764 1.00 94.25 244 ASN A N 1
ATOM 2040 C CA . ASN A 1 244 ? -1.025 2.180 23.493 1.00 94.25 244 ASN A CA 1
ATOM 2041 C C . ASN A 1 244 ? -1.836 3.427 23.124 1.00 94.25 244 ASN A C 1
ATOM 2043 O O . ASN A 1 244 ? -2.186 4.195 24.021 1.00 94.25 244 ASN A O 1
ATOM 2047 N N . LEU A 1 245 ? -2.226 3.588 21.856 1.00 92.31 245 LEU A N 1
ATOM 2048 C CA . LEU A 1 245 ? -3.119 4.663 21.410 1.00 92.31 245 LEU A CA 1
ATOM 2049 C C . LEU A 1 245 ? -4.445 4.659 22.188 1.00 92.31 245 LEU A C 1
ATOM 2051 O O . LEU A 1 245 ? -4.905 5.703 22.662 1.00 92.31 245 LEU A O 1
ATOM 2055 N N . LEU A 1 246 ? -5.017 3.468 22.403 1.00 92.19 246 LEU A N 1
ATOM 2056 C CA . LEU A 1 246 ? -6.264 3.274 23.155 1.00 92.19 246 LEU A CA 1
ATOM 2057 C C . LEU A 1 246 ? -6.158 3.664 24.635 1.00 92.19 246 LEU A C 1
ATOM 2059 O O . LEU A 1 246 ? -7.183 3.847 25.296 1.00 92.19 246 LEU A O 1
ATOM 2063 N N . LYS A 1 247 ? -4.941 3.805 25.176 1.00 92.94 247 LYS A N 1
ATOM 2064 C CA . LYS A 1 247 ? -4.731 4.235 26.566 1.00 92.94 247 LYS A CA 1
ATOM 2065 C C . LYS A 1 247 ? -4.952 5.735 26.766 1.00 92.94 247 LYS A C 1
ATOM 2067 O O . LYS A 1 247 ? -5.010 6.151 27.929 1.00 92.94 247 LYS A O 1
ATOM 2072 N N . SER A 1 248 ? -5.073 6.517 25.689 1.00 92.19 248 SER A N 1
ATOM 2073 C CA . SER A 1 248 ? -5.361 7.952 25.762 1.00 92.19 248 SER A CA 1
ATOM 2074 C C . SER A 1 248 ? -6.658 8.225 26.528 1.00 92.19 248 SER A C 1
ATOM 2076 O O . SER A 1 248 ? -7.640 7.482 26.440 1.00 92.19 248 SER A O 1
ATOM 2078 N N . GLU A 1 249 ? -6.659 9.299 27.314 1.00 92.38 249 GLU A N 1
ATOM 2079 C CA . GLU A 1 249 ? -7.772 9.630 28.207 1.00 92.38 249 GLU A CA 1
ATOM 2080 C C . GLU A 1 249 ? -9.069 9.904 27.427 1.00 92.38 249 GLU A C 1
ATOM 2082 O O . GLU A 1 249 ? -10.140 9.426 27.808 1.00 92.38 249 GLU A O 1
ATOM 2087 N N . SER A 1 250 ? -8.954 10.557 26.266 1.00 89.62 250 SER A N 1
ATOM 2088 C CA . SER A 1 250 ? -10.061 10.805 25.338 1.00 89.62 250 SER A CA 1
ATOM 2089 C C . SER A 1 250 ? -10.727 9.509 24.859 1.00 89.62 250 SER A C 1
ATOM 2091 O O . SER A 1 250 ? -11.952 9.388 24.925 1.00 89.62 250 SER A O 1
ATOM 2093 N N . ILE A 1 251 ? -9.946 8.500 24.450 1.00 91.25 251 ILE A N 1
ATOM 2094 C CA . ILE A 1 251 ? -10.496 7.202 24.026 1.00 91.25 251 ILE A CA 1
ATOM 2095 C C . ILE A 1 251 ? -11.092 6.449 25.214 1.00 91.25 251 ILE A C 1
ATOM 2097 O O . ILE A 1 251 ? -12.186 5.889 25.098 1.00 91.25 251 ILE A O 1
ATOM 2101 N N . LYS A 1 252 ? -10.425 6.444 26.374 1.00 91.44 252 LYS A N 1
ATOM 2102 C CA . LYS A 1 252 ? -10.940 5.796 27.592 1.00 91.44 252 LYS A CA 1
ATOM 2103 C C . LYS A 1 252 ? -12.296 6.358 28.003 1.00 91.44 252 LYS A C 1
ATOM 2105 O O . LYS A 1 252 ? -13.211 5.582 28.286 1.00 91.44 252 LYS A O 1
ATOM 2110 N N . LYS A 1 253 ? -12.458 7.683 27.979 1.00 92.00 253 LYS A N 1
ATOM 2111 C CA . LYS A 1 253 ? -13.717 8.366 28.313 1.00 92.00 253 LYS A CA 1
ATOM 2112 C C . LYS A 1 253 ? -14.876 7.913 27.424 1.00 92.00 253 LYS A C 1
ATOM 2114 O O . LYS A 1 253 ? -15.982 7.719 27.921 1.00 92.00 253 LYS A O 1
ATOM 2119 N N . ILE A 1 254 ? -14.634 7.716 26.128 1.00 91.75 254 ILE A N 1
ATOM 2120 C CA . ILE A 1 254 ? -15.669 7.268 25.183 1.00 91.75 254 ILE A CA 1
ATOM 2121 C C . ILE A 1 254 ? -15.920 5.760 25.293 1.00 91.75 254 ILE A C 1
ATOM 2123 O O . ILE A 1 254 ? -17.065 5.324 25.414 1.00 91.75 254 ILE A O 1
ATOM 2127 N N . SER A 1 255 ? -14.862 4.950 25.286 1.00 86.81 255 SER A N 1
ATOM 2128 C CA . SER A 1 255 ? -14.959 3.484 25.273 1.00 86.81 255 SER A CA 1
ATOM 2129 C C . SER A 1 255 ? -15.598 2.908 26.544 1.00 86.81 255 SER A C 1
ATOM 2131 O O . SER A 1 255 ? -16.417 1.987 26.450 1.00 86.81 255 SER A O 1
ATOM 2133 N N . SER A 1 256 ? -15.308 3.486 27.714 1.00 88.31 256 SER A N 1
ATOM 2134 C CA . SER A 1 256 ? -15.858 3.042 29.006 1.00 88.31 256 SER A CA 1
ATOM 2135 C C . SER A 1 256 ? -17.282 3.533 29.288 1.00 88.31 256 SER A C 1
ATOM 2137 O O . SER A 1 256 ? -17.965 2.974 30.145 1.00 88.31 256 SER A O 1
ATOM 2139 N N . ASN A 1 257 ? -17.778 4.540 28.563 1.00 91.00 257 ASN A N 1
ATOM 2140 C CA . ASN A 1 257 ? -19.092 5.113 28.839 1.00 91.00 257 ASN A CA 1
ATOM 2141 C C . ASN A 1 257 ? -20.217 4.159 28.403 1.00 91.00 257 ASN A C 1
ATOM 2143 O O . ASN A 1 257 ? -20.427 3.923 27.212 1.00 91.00 257 ASN A O 1
ATOM 2147 N N . GLY A 1 258 ? -20.959 3.613 29.371 1.00 90.69 258 GLY A N 1
ATOM 2148 C CA . GLY A 1 258 ? -22.066 2.678 29.132 1.00 90.69 258 GLY A CA 1
ATOM 2149 C C . GLY A 1 258 ? -23.274 3.282 28.406 1.00 90.69 258 GLY A C 1
ATOM 2150 O O . GLY A 1 258 ? -24.077 2.533 27.862 1.00 90.69 258 GLY A O 1
ATOM 2151 N N . LYS A 1 259 ? -23.392 4.617 28.352 1.00 95.00 259 LYS A N 1
ATOM 2152 C CA . LYS A 1 259 ? -24.474 5.320 27.638 1.00 95.00 259 LYS A CA 1
ATOM 2153 C C . LYS A 1 259 ? -24.197 5.501 26.143 1.00 95.00 259 LYS A C 1
ATOM 2155 O O . LYS A 1 259 ? -25.100 5.875 25.404 1.00 95.00 259 LYS A O 1
ATOM 2160 N N . ILE A 1 260 ? -22.958 5.283 25.701 1.00 94.19 260 ILE A N 1
ATOM 2161 C CA . ILE A 1 260 ? -22.564 5.418 24.295 1.00 94.19 260 ILE A CA 1
ATOM 2162 C C . ILE A 1 260 ? -22.720 4.060 23.610 1.00 94.19 260 ILE A C 1
ATOM 2164 O O . ILE A 1 260 ? -22.231 3.046 24.118 1.00 94.19 260 ILE A O 1
ATOM 2168 N N . SER A 1 261 ? -23.380 4.042 22.451 1.00 94.12 261 SER A N 1
ATOM 2169 C CA . SER A 1 261 ? -23.579 2.815 21.679 1.00 94.12 261 SER A CA 1
ATOM 2170 C C . SER A 1 261 ? -22.252 2.249 21.150 1.00 94.12 261 SER A C 1
ATOM 2172 O O . SER A 1 261 ? -21.234 2.946 21.067 1.00 94.12 261 SER A O 1
ATOM 2174 N N . ARG A 1 262 ? -22.236 0.962 20.791 1.00 92.62 262 ARG A N 1
ATOM 2175 C CA . ARG A 1 262 ? -21.021 0.299 20.282 1.00 92.62 262 ARG A CA 1
ATOM 2176 C C . ARG A 1 262 ? -20.575 0.891 18.946 1.00 92.62 262 ARG A C 1
ATOM 2178 O O . ARG A 1 262 ? -19.379 1.078 18.740 1.00 92.62 262 ARG A O 1
ATOM 2185 N N . GLU A 1 263 ? -21.532 1.242 18.095 1.00 93.75 263 GLU A N 1
ATOM 2186 C CA . GLU A 1 263 ? -21.349 1.903 16.801 1.00 93.75 263 GLU A CA 1
ATOM 2187 C C . GLU A 1 263 ? -20.541 3.190 16.973 1.00 93.75 263 GLU A C 1
ATOM 2189 O O . GLU A 1 263 ? -19.503 3.365 16.338 1.00 93.75 263 GLU A O 1
ATOM 2194 N N . ILE A 1 264 ? -20.974 4.062 17.892 1.00 94.12 264 ILE A N 1
ATOM 2195 C CA . ILE A 1 264 ? -20.324 5.353 18.143 1.00 94.12 264 ILE A CA 1
ATOM 2196 C C . ILE A 1 264 ? -18.915 5.148 18.710 1.00 94.12 264 ILE A C 1
ATOM 2198 O O . ILE A 1 264 ? -17.987 5.851 18.314 1.00 94.12 264 ILE A O 1
ATOM 2202 N N . LYS A 1 265 ? -18.716 4.161 19.595 1.00 94.88 265 LYS A N 1
ATOM 2203 C CA . LYS A 1 265 ? -17.382 3.835 20.133 1.00 94.88 265 LYS A CA 1
ATOM 2204 C C . LYS A 1 265 ? -16.418 3.404 19.031 1.00 94.88 265 LYS A C 1
ATOM 2206 O O . LYS A 1 265 ? -15.298 3.905 18.971 1.00 94.88 265 LYS A O 1
ATOM 2211 N N . ILE A 1 266 ? -16.852 2.496 18.159 1.00 94.62 266 ILE A N 1
ATOM 2212 C CA . ILE A 1 266 ? -16.042 2.011 17.037 1.00 94.62 266 ILE A CA 1
ATOM 2213 C C . ILE A 1 266 ? -15.764 3.143 16.046 1.00 94.62 266 ILE A C 1
ATOM 2215 O O . ILE A 1 266 ? -14.626 3.280 15.598 1.00 94.62 266 ILE A O 1
ATOM 2219 N N . ALA A 1 267 ? -16.756 3.978 15.736 1.00 94.62 267 ALA A N 1
ATOM 2220 C CA . ALA A 1 267 ? -16.576 5.134 14.863 1.00 94.62 267 ALA A CA 1
ATOM 2221 C C . ALA A 1 267 ? -15.546 6.122 15.433 1.00 94.62 267 ALA A C 1
ATOM 2223 O O . ALA A 1 267 ? -14.635 6.534 14.719 1.00 94.62 267 ALA A O 1
ATOM 2224 N N . TYR A 1 268 ? -15.627 6.436 16.731 1.00 95.38 268 TYR A N 1
ATOM 2225 C CA . TYR A 1 268 ? -14.678 7.326 17.403 1.00 95.38 268 TYR A CA 1
ATOM 2226 C C . TYR A 1 268 ? -13.244 6.780 17.364 1.00 95.38 268 TYR A C 1
ATOM 2228 O O . TYR A 1 268 ? -12.313 7.507 17.026 1.00 95.38 268 TYR A O 1
ATOM 2236 N N . ILE A 1 269 ? -13.059 5.490 17.669 1.00 95.12 269 ILE A N 1
ATOM 2237 C CA . ILE A 1 269 ? -11.735 4.848 17.637 1.00 95.12 269 ILE A CA 1
ATOM 2238 C C . ILE A 1 269 ? -11.175 4.828 16.212 1.00 95.12 269 ILE A C 1
ATOM 2240 O O . ILE A 1 269 ? -9.994 5.112 16.029 1.00 95.12 269 ILE A O 1
ATOM 2244 N N . ASN A 1 270 ? -12.005 4.541 15.203 1.00 94.81 270 ASN A N 1
ATOM 2245 C CA . ASN A 1 270 ? -11.584 4.617 13.805 1.00 94.81 270 ASN A CA 1
ATOM 2246 C C . ASN A 1 270 ? -11.154 6.032 13.428 1.00 94.81 270 ASN A C 1
ATOM 2248 O O . ASN A 1 270 ? -10.055 6.192 12.920 1.00 94.81 270 ASN A O 1
ATOM 2252 N N . ALA A 1 271 ? -11.963 7.051 13.731 1.00 95.31 271 ALA A N 1
ATOM 2253 C CA . ALA A 1 271 ? -11.628 8.440 13.425 1.00 95.31 271 ALA A CA 1
ATOM 2254 C C . ALA A 1 271 ? -10.307 8.867 14.085 1.00 95.31 271 ALA A C 1
ATOM 2256 O O . ALA A 1 271 ? -9.442 9.443 13.428 1.00 95.31 271 ALA A O 1
ATOM 2257 N N . PHE A 1 272 ? -10.116 8.519 15.360 1.00 94.94 272 PHE A N 1
ATOM 2258 C CA . PHE A 1 272 ? -8.883 8.818 16.085 1.00 94.94 272 PHE A CA 1
ATOM 2259 C C . PHE A 1 272 ? -7.668 8.099 15.483 1.00 94.94 272 PHE A C 1
ATOM 2261 O O . PHE A 1 272 ? -6.618 8.706 15.279 1.00 94.94 272 PHE A O 1
ATOM 2268 N N . ASN A 1 273 ? -7.808 6.807 15.173 1.00 94.94 273 ASN A N 1
ATOM 2269 C CA . ASN A 1 273 ? -6.741 6.015 14.568 1.00 94.94 273 ASN A CA 1
ATOM 2270 C C . ASN A 1 273 ? -6.394 6.512 13.157 1.00 94.94 273 ASN A C 1
ATOM 2272 O O . ASN A 1 273 ? -5.220 6.677 12.841 1.00 94.94 273 ASN A O 1
ATOM 2276 N N . SER A 1 274 ? -7.401 6.814 12.333 1.00 94.50 274 SER A N 1
ATOM 2277 C CA . SER A 1 274 ? -7.230 7.399 11.001 1.00 94.50 274 SER A CA 1
ATOM 2278 C C . SER A 1 274 ? -6.501 8.738 11.066 1.00 94.50 274 SER A C 1
ATOM 2280 O O . SER A 1 274 ? -5.550 8.929 10.314 1.00 94.50 274 SER A O 1
ATOM 2282 N N . LEU A 1 275 ? -6.869 9.625 11.997 1.00 93.81 275 LEU A N 1
ATOM 2283 C CA . LEU A 1 275 ? -6.173 10.898 12.196 1.00 93.81 275 LEU A CA 1
ATOM 2284 C C . LEU A 1 275 ? -4.703 10.682 12.588 1.00 93.81 275 LEU A C 1
ATOM 2286 O O . LEU A 1 275 ? -3.809 11.249 11.967 1.00 93.81 275 LEU A O 1
ATOM 2290 N N . ASN A 1 276 ? -4.436 9.803 13.559 1.00 93.19 276 ASN A N 1
ATOM 2291 C CA . ASN A 1 276 ? -3.071 9.434 13.955 1.00 93.19 276 ASN A CA 1
ATOM 2292 C C . ASN A 1 276 ? -2.255 8.827 12.796 1.00 93.19 276 ASN A C 1
ATOM 2294 O O . ASN A 1 276 ? -1.039 9.002 12.743 1.00 93.19 276 ASN A O 1
ATOM 2298 N N . ASN A 1 277 ? -2.909 8.132 11.867 1.00 93.31 277 ASN A N 1
ATOM 2299 C CA . ASN A 1 277 ? -2.276 7.509 10.707 1.00 93.31 277 ASN A CA 1
ATOM 2300 C C . ASN A 1 277 ? -2.015 8.485 9.547 1.00 93.31 277 ASN A C 1
ATOM 2302 O O . ASN A 1 277 ? -1.198 8.173 8.680 1.00 93.31 277 ASN A O 1
ATOM 2306 N N . LEU A 1 278 ? -2.654 9.659 9.529 1.00 94.62 278 LEU A N 1
ATOM 2307 C CA . LEU A 1 278 ? -2.348 10.744 8.586 1.00 94.62 278 LEU A CA 1
ATOM 2308 C C . LEU A 1 278 ? -1.145 11.595 9.021 1.00 94.62 278 LEU A C 1
ATOM 2310 O O . LEU A 1 278 ? -0.658 12.413 8.238 1.00 94.62 278 LEU A O 1
ATOM 2314 N N . VAL A 1 279 ? -0.656 11.408 10.252 1.00 93.69 279 VAL A N 1
ATOM 2315 C CA . VAL A 1 279 ? 0.554 12.073 10.741 1.00 93.69 279 VAL A CA 1
ATOM 2316 C C . VAL A 1 279 ? 1.775 11.461 10.062 1.00 93.69 279 VAL A C 1
ATOM 2318 O O . VAL A 1 279 ? 2.052 10.265 10.188 1.00 93.69 279 VAL A O 1
ATOM 2321 N N . VAL A 1 280 ? 2.539 12.306 9.381 1.00 91.50 280 VAL A N 1
ATOM 2322 C CA . VAL A 1 280 ? 3.860 11.978 8.855 1.00 91.50 280 VAL A CA 1
ATOM 2323 C C . VAL A 1 280 ? 4.886 12.441 9.873 1.00 91.50 280 VAL A C 1
ATOM 2325 O O . VAL A 1 280 ? 4.974 13.628 10.182 1.00 91.50 280 VAL A O 1
ATOM 2328 N N . ASN A 1 281 ? 5.644 11.493 10.416 1.00 84.94 281 ASN A N 1
ATOM 2329 C CA . ASN A 1 281 ? 6.631 11.754 11.453 1.00 84.94 281 ASN A CA 1
ATOM 2330 C C . ASN A 1 281 ? 8.021 11.338 10.969 1.00 84.94 281 ASN A C 1
ATOM 2332 O O . ASN A 1 281 ? 8.522 10.263 11.310 1.00 84.94 281 ASN A O 1
ATOM 2336 N N . GLN A 1 282 ? 8.628 12.182 10.137 1.00 76.81 282 GLN A N 1
ATOM 2337 C CA . GLN A 1 282 ? 10.012 12.025 9.697 1.00 76.81 282 GLN A CA 1
ATOM 2338 C C . GLN A 1 282 ? 10.851 13.202 10.194 1.00 76.81 282 GLN A C 1
ATOM 2340 O O . GLN A 1 282 ? 10.350 14.310 10.361 1.00 76.81 282 GLN A O 1
ATOM 2345 N N . LYS A 1 283 ? 12.150 12.978 10.436 1.00 70.62 283 LYS A N 1
ATOM 2346 C CA . LYS A 1 283 ? 13.041 13.990 11.041 1.00 70.62 283 LYS A CA 1
ATOM 2347 C C . LYS A 1 283 ? 13.035 15.330 10.295 1.00 70.62 283 LYS A C 1
ATOM 2349 O O . LYS A 1 283 ? 13.175 16.364 10.934 1.00 70.62 283 LYS A O 1
ATOM 2354 N N . ALA A 1 284 ? 12.915 15.294 8.967 1.00 70.56 284 ALA A N 1
ATOM 2355 C CA . ALA A 1 284 ? 12.893 16.486 8.123 1.00 70.56 284 ALA A CA 1
ATOM 2356 C C . ALA A 1 284 ? 11.478 17.042 7.894 1.00 70.56 284 ALA A C 1
ATOM 2358 O O . ALA A 1 284 ? 11.337 18.221 7.593 1.00 70.56 284 ALA A O 1
ATOM 2359 N N . ASN A 1 285 ? 10.444 16.209 8.046 1.00 71.44 285 ASN A N 1
ATOM 2360 C CA . ASN A 1 285 ? 9.065 16.538 7.713 1.00 71.44 285 ASN A CA 1
ATOM 2361 C C . ASN A 1 285 ? 8.127 15.984 8.784 1.00 71.44 285 ASN A C 1
ATOM 2363 O O . ASN A 1 285 ? 7.848 14.781 8.832 1.00 71.44 285 ASN A O 1
ATOM 2367 N N . TYR A 1 286 ? 7.635 16.888 9.624 1.00 86.00 286 TYR A N 1
ATOM 2368 C CA . TYR A 1 286 ? 6.571 16.617 10.576 1.00 86.00 286 TYR A CA 1
ATOM 2369 C C . TYR A 1 286 ? 5.322 17.379 10.143 1.00 86.00 286 TYR A C 1
ATOM 2371 O O . TYR A 1 286 ? 5.350 18.605 10.032 1.00 86.00 286 TYR A O 1
ATOM 2379 N N . GLY A 1 287 ? 4.239 16.658 9.881 1.00 91.19 287 GLY A N 1
ATOM 2380 C CA . GLY A 1 287 ? 3.004 17.267 9.408 1.00 91.19 287 GLY A CA 1
ATOM 2381 C C . GLY A 1 287 ? 1.843 16.289 9.355 1.00 91.19 287 GLY A C 1
ATOM 2382 O O . GLY A 1 287 ? 2.005 15.085 9.555 1.00 91.19 287 GLY A O 1
ATOM 2383 N N . LEU A 1 288 ? 0.659 16.826 9.082 1.00 94.12 288 LEU A N 1
ATOM 2384 C CA . LEU A 1 288 ? -0.562 16.062 8.880 1.00 94.12 288 LEU A CA 1
ATOM 2385 C C . LEU A 1 288 ? -0.970 16.176 7.412 1.00 94.12 288 LEU A C 1
ATOM 2387 O O . LEU A 1 288 ? -1.124 17.285 6.896 1.00 94.12 288 LEU A O 1
ATOM 2391 N N . PHE A 1 289 ? -1.135 15.044 6.729 1.00 95.25 289 PHE A N 1
ATOM 2392 C CA . PHE A 1 289 ? -1.749 15.058 5.403 1.00 95.25 289 PHE A CA 1
ATOM 2393 C C . PHE A 1 289 ? -3.210 15.489 5.496 1.00 95.25 289 PHE A C 1
ATOM 2395 O O . PHE A 1 289 ? -3.957 14.961 6.317 1.00 95.25 289 PHE A O 1
ATOM 2402 N N . ALA A 1 290 ? -3.623 16.396 4.608 1.00 93.88 290 ALA A N 1
ATOM 2403 C CA . ALA A 1 290 ? -5.007 16.864 4.528 1.00 93.88 290 ALA A CA 1
ATOM 2404 C C . ALA A 1 290 ? -5.993 15.735 4.163 1.00 93.88 290 ALA A C 1
ATOM 2406 O O . ALA A 1 290 ? -7.148 15.743 4.580 1.00 93.88 290 ALA A O 1
ATOM 2407 N N . GLY A 1 291 ? -5.541 14.720 3.421 1.00 94.31 291 GLY A N 1
ATOM 2408 C CA . GLY A 1 291 ? -6.313 13.501 3.205 1.00 94.31 291 GLY A CA 1
ATOM 2409 C C . GLY A 1 291 ? -5.790 12.651 2.056 1.00 94.31 291 GLY A C 1
ATOM 2410 O O . GLY A 1 291 ? -5.412 13.148 1.001 1.00 94.31 291 GLY A O 1
ATOM 2411 N N . LEU A 1 292 ? -5.796 11.335 2.224 1.00 94.94 292 LEU A N 1
ATOM 2412 C CA . LEU A 1 292 ? -5.407 10.404 1.165 1.00 94.94 292 LEU A CA 1
ATOM 2413 C C . LEU A 1 292 ? -6.636 9.969 0.345 1.00 94.94 292 LEU A C 1
ATOM 2415 O O . LEU A 1 292 ? -7.727 9.871 0.905 1.00 94.94 292 LEU A O 1
ATOM 2419 N N . PRO A 1 293 ? -6.490 9.691 -0.964 1.00 92.44 293 PRO A N 1
ATOM 2420 C CA . PRO A 1 293 ? -5.237 9.660 -1.729 1.00 92.44 293 PRO A CA 1
ATOM 2421 C C . PRO A 1 293 ? -4.858 10.988 -2.420 1.00 92.44 293 PRO A C 1
ATOM 2423 O O . PRO A 1 293 ? -3.751 11.100 -2.944 1.00 92.44 293 PRO A O 1
ATOM 2426 N N . TRP A 1 294 ? -5.755 11.981 -2.469 1.00 89.06 294 TRP A N 1
ATOM 2427 C CA . TRP A 1 294 ? -5.588 13.173 -3.320 1.00 89.06 294 TRP A CA 1
ATOM 2428 C C . TRP A 1 294 ? -4.816 14.332 -2.683 1.00 89.06 294 TRP A C 1
ATOM 2430 O O . TRP A 1 294 ? -4.158 15.080 -3.401 1.00 89.06 294 TRP A O 1
ATOM 2440 N N . PHE A 1 295 ? -4.876 14.476 -1.362 1.00 92.56 295 PHE A N 1
ATOM 2441 C CA . PHE A 1 295 ? -4.351 15.619 -0.613 1.00 92.56 295 PHE A CA 1
ATOM 2442 C C . PHE A 1 295 ? -3.239 15.178 0.348 1.00 92.56 295 PHE A C 1
ATOM 2444 O O . PHE A 1 295 ? -3.326 15.313 1.569 1.00 92.56 295 PHE A O 1
ATOM 2451 N N . PHE A 1 296 ? -2.162 14.638 -0.221 1.00 93.50 296 PHE A N 1
ATOM 2452 C CA . PHE A 1 296 ? -0.945 14.259 0.509 1.00 93.50 296 PHE A CA 1
ATOM 2453 C C . PHE A 1 296 ? -0.030 15.465 0.816 1.00 93.50 296 PHE A C 1
ATOM 2455 O O . PHE A 1 296 ? 1.153 15.302 1.091 1.00 93.50 296 PHE A O 1
ATOM 2462 N N . GLN A 1 297 ? -0.548 16.693 0.740 1.00 92.31 297 GLN A N 1
ATOM 2463 C CA . GLN A 1 297 ? 0.162 17.908 1.140 1.00 92.31 297 GLN A CA 1
ATOM 2464 C C . GLN A 1 297 ? -0.178 18.276 2.589 1.00 92.31 297 GLN A C 1
ATOM 2466 O O . GLN A 1 297 ? -1.247 17.936 3.101 1.00 92.31 297 GLN A O 1
ATOM 2471 N N . PHE A 1 298 ? 0.729 19.007 3.239 1.00 92.75 298 PHE A N 1
ATOM 2472 C CA . PHE A 1 298 ? 0.493 19.579 4.562 1.00 92.75 298 PHE A CA 1
ATOM 2473 C C . PHE A 1 298 ? -0.200 20.928 4.428 1.00 92.75 298 PHE A C 1
ATOM 2475 O O . PHE A 1 298 ? 0.360 21.864 3.854 1.00 92.75 298 PHE A O 1
ATOM 2482 N N . TRP A 1 299 ? -1.410 21.037 4.968 1.00 90.06 299 TRP A N 1
ATOM 2483 C CA . TRP A 1 299 ? -2.178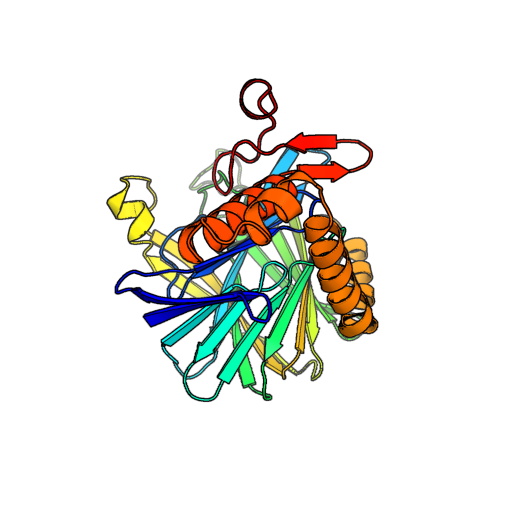 22.277 4.977 1.00 90.06 299 TRP A CA 1
ATOM 2484 C C . TRP A 1 299 ? -2.373 22.757 6.415 1.00 90.06 299 TRP A C 1
ATOM 2486 O O . TRP A 1 299 ? -2.817 22.005 7.280 1.00 90.06 299 TRP A O 1
ATOM 2496 N N . ALA A 1 300 ? -2.047 24.029 6.669 1.00 89.44 300 ALA A N 1
ATOM 2497 C CA . ALA A 1 300 ? -2.136 24.621 8.005 1.00 89.44 300 ALA A CA 1
ATOM 2498 C C . ALA A 1 300 ? -3.560 24.550 8.579 1.00 89.44 300 ALA A C 1
ATOM 2500 O O . ALA A 1 300 ? -3.725 24.197 9.739 1.00 89.44 300 ALA A O 1
ATOM 2501 N N . ARG A 1 301 ? -4.584 24.818 7.754 1.00 92.81 301 ARG A N 1
ATOM 2502 C CA . ARG A 1 301 ? -5.997 24.715 8.155 1.00 92.81 301 ARG A CA 1
ATOM 2503 C C . ARG A 1 301 ? -6.352 23.313 8.650 1.00 92.81 301 ARG A C 1
ATOM 2505 O O . ARG A 1 301 ? -7.063 23.200 9.629 1.00 92.81 301 ARG A O 1
ATOM 2512 N N . ASP A 1 302 ? -5.884 22.281 7.958 1.00 89.38 302 ASP A N 1
ATOM 2513 C CA . ASP A 1 302 ? -6.208 20.882 8.248 1.00 89.38 302 ASP A CA 1
ATOM 2514 C C . ASP A 1 302 ? -5.444 20.357 9.477 1.00 89.38 302 ASP A C 1
ATOM 2516 O O . ASP A 1 302 ? -5.844 19.367 10.079 1.00 89.38 302 ASP A O 1
ATOM 2520 N N . THR A 1 303 ? -4.350 21.027 9.855 1.00 86.94 303 THR A N 1
ATOM 2521 C CA . THR A 1 303 ? -3.529 20.691 11.030 1.00 86.94 303 THR A CA 1
ATOM 2522 C C . THR A 1 303 ? -4.062 21.309 12.332 1.00 86.94 303 THR A C 1
ATOM 2524 O O . THR A 1 303 ? -3.810 20.750 13.400 1.00 86.94 303 THR A O 1
ATOM 2527 N N . LEU A 1 304 ? -4.738 22.464 12.252 1.00 84.56 304 LEU A N 1
ATOM 2528 C CA . LEU A 1 304 ? -5.330 23.200 13.383 1.00 84.56 304 LEU A CA 1
ATOM 2529 C C . LEU A 1 304 ? -6.644 22.566 13.860 1.00 84.56 304 LEU A C 1
ATOM 2531 O O . LEU A 1 304 ? -6.844 22.548 15.095 1.00 84.56 304 LEU A O 1
#

Secondary structure (DSSP, 8-state):
-EEEEEETTEEEEEE--S--EEEEE-SSS-EEEEESS---TT-EEEEEETTTTEEEEEEEEEEETT-----EEEE-SS-EEEEETTEEEEEE--TT-SEEEEEEEEEEEEEEEEEEEETT----SSEEEEEEEETTEEEEEEEEE--TTTSSSSS-EEEEEEEEEEESS-EEEEEEEEEEEE-HHHHHTT-S--EEEEEEEEEEEEEEEEEEEESSHHHHHHHHHHHHHTHHHHHHHHHHHHHHHTTSHHHHHHHT-TTS-HHHHHHHHHHHHHHHHTEEE-SS-EEEEEETTTEEEE-HHHH-

Sequence (304 aa):
MEVVHSLGILSLNRNVDENVGFLLTNKKGSYCSFYNAPSSRYQGLFYFDEKTMDMYKFIENIEINGNNNVFNLKNGFYFAERRKEDIIESFTMPMGFNSLIYELNSDNEINLFLDCKASTGNREWGRHYDIFEEKGRIIVKFTKKTDRREDTTDDAEEFILYLAIKSDKNAYSKIDRWIERHYSYDEERKSPPYKRYVYCALRLAGSRFVFSMSKNKNDAIKECEHVFNNIHEIKNKEKEDFLNLLKSESIKKISSNGKISREIKIAYINAFNSLNNLVVNQKANYGLFAGLPWFFQFWARDTL